Protein AF-0000000073396466 (afdb_homodimer)

Solvent-accessible surface area (backbone atoms only — not comparable to full-atom values): 15474 Å² total; per-residue (Å²): 134,85,69,82,68,79,78,75,76,76,78,73,77,73,74,73,72,72,73,72,76,75,63,64,88,52,84,61,80,55,67,55,51,70,68,57,48,51,54,54,44,68,75,36,83,78,49,41,77,56,94,63,21,43,32,35,74,44,75,43,68,36,47,69,51,30,52,50,51,51,52,51,47,51,51,52,22,60,75,71,70,52,74,47,32,40,29,41,37,86,43,20,34,35,36,42,36,32,55,41,78,92,67,68,36,44,31,68,67,41,52,53,51,50,52,51,49,50,53,49,39,60,73,74,49,62,82,58,68,66,125,134,81,80,71,76,78,83,76,74,73,76,73,74,71,72,74,72,71,72,70,76,73,65,63,86,52,84,60,79,55,68,55,50,70,67,58,49,51,55,55,44,70,75,36,82,76,48,42,78,56,94,63,22,45,31,35,74,45,75,43,68,37,46,69,51,30,52,52,51,50,51,52,48,51,51,53,21,60,75,71,69,53,74,47,32,40,31,41,37,86,42,21,34,35,36,43,36,33,54,40,79,92,67,69,37,44,31,68,68,40,53,52,49,51,51,51,48,49,53,49,38,61,75,72,48,63,84,57,68,65,124

pLDDT: mean 79.84, std 26.3, range [23.0, 98.88]

Sequence (262 aa):
MTVSTPEQHEQRASHDASEGKHNVCQGRLAALADAAVSEKLGALPGWQLLDMRLSRAFQCTNFDQSIDFMNRVASIANDINHHPDIAVLDKRSVRVTAWTRKLGYLTDIDFDLAASVEAMYATEFADRPARMTVSTPEQHEQRASHDASEGKHNVCQGRLAALADAAVSEKLGALPGWQLLDMRLSRAFQCTNFDQSIDFMNRVASIANDINHHPDIAVLDKRSVRVTAWTRKLGYLTDIDFDLAASVEAMYATEFADRPAR

Nearest PDB structures (foldseek):
  2ebb-assembly1_A-2  TM=9.417E-01  e=3.935E-08  Geobacillus kaustophilus
  1ru0-assembly1_A  TM=9.103E-01  e=2.414E-07  Mus musculus
  4c45-assembly1_A  TM=8.874E-01  e=1.306E-06  Homo sapiens
  1usm-assembly1_A-2  TM=9.515E-01  e=1.901E-06  Thermus thermophilus HB8
  4low-assembly1_A  TM=8.145E-01  e=6.386E-04  Thiomonas intermedia K12

Secondary structure (DSSP, 8-state):
------------------------S-S--PPPPHHHHHHHHHTSTT-EEETTEEEEEEE-SSHHHHHHHHHHHHHHHHHHT---EEEEETTTEEEEEE--TTTSS--HHHHHHHHHHHHHHHHHTTT----/-----------------------TT-S--PPPPHHHHHHHHHTSTT-EEETTEEEEEEE-SSHHHHHHHHHHHHHHHHHHT---EEEEETTTEEEEEE--TTTSS--HHHHHHHHHHHHHHHHHTTT----

InterPro domains:
  IPR001533 Pterin 4 alpha carbinolamine dehydratase [PF01329] (31-119)
  IPR001533 Pterin 4 alpha carbinolamine dehydratase [PTHR12599] (10-119)
  IPR036428 Pterin 4 alpha carbinolamine dehydratase superfamily [G3DSA:3.30.1360.20] (31-126)
  IPR036428 Pterin 4 alpha carbinolamine dehydratase superfamily [SSF55248] (32-121)

Organism: Mycobacterium tuberculosis (strain ATCC 25177 / H37Ra) (NCBI:txid419947)

Foldseek 3Di:
DDCPPDPPPPPPPPPPPPPPCCCVVVPPLDFDDPVRVVVLVVVQPQWDQDQQKTKHKDFALFLVVLVVLVVVLVVLCVVLVFDWDWDDPPGTIIMTIGADPVPSGHGPSRSVSSVVSRVCCVVPTDPDPND/DCCPDDDPPPPPPPPPPPPPPCCVVVPPLDFDDPVRVVVLVVVQPQWDQDQQKTKHKDFALFLVVLVVLVVVLQVLCVVLVFDWDWDDPPGTIIMTIGADPVPSGHGPSRSVSSVVSRVCCVVPTPPDPND

Structure (mmCIF, N/CA/C/O backbone):
data_AF-0000000073396466-model_v1
#
loop_
_entity.id
_entity.type
_entity.pdbx_description
1 polymer 'Putative pterin-4-alpha-carbinolamine dehydratase'
#
loop_
_atom_site.group_PDB
_atom_site.id
_atom_site.type_symbol
_atom_site.label_atom_id
_atom_site.label_alt_id
_atom_site.label_comp_id
_atom_site.label_asym_id
_atom_site.label_entity_id
_atom_site.label_seq_id
_atom_site.pdbx_PDB_ins_code
_atom_site.Cartn_x
_atom_site.Cartn_y
_atom_site.Cartn_z
_atom_site.occupancy
_atom_site.B_iso_or_equiv
_atom_site.auth_seq_id
_atom_site.auth_comp_id
_atom_site.auth_asym_id
_atom_site.auth_atom_id
_atom_site.pdbx_PDB_model_num
ATOM 1 N N . MET A 1 1 ? 73 57.438 15.367 1 29.95 1 MET A N 1
ATOM 2 C CA . MET A 1 1 ? 73 56.156 14.625 1 29.95 1 MET A CA 1
ATOM 3 C C . MET A 1 1 ? 71.562 55.75 14.32 1 29.95 1 MET A C 1
ATOM 5 O O . MET A 1 1 ? 71.312 54.781 13.562 1 29.95 1 MET A O 1
ATOM 9 N N . THR A 1 2 ? 70.562 56.281 15.031 1 30.58 2 THR A N 1
ATOM 10 C CA . THR A 1 2 ? 69.438 55.406 15.453 1 30.58 2 THR A CA 1
ATOM 11 C C . THR A 1 2 ? 68.438 55.25 14.32 1 30.58 2 THR A C 1
ATOM 13 O O . THR A 1 2 ? 67.938 56.219 13.758 1 30.58 2 THR A O 1
ATOM 16 N N . VAL A 1 3 ? 68.438 54.094 13.711 1 37.47 3 VAL A N 1
ATOM 17 C CA . VAL A 1 3 ? 67.812 53.531 12.539 1 37.47 3 VAL A CA 1
ATOM 18 C C . VAL A 1 3 ? 66.312 53.312 12.82 1 37.47 3 VAL A C 1
ATOM 20 O O . VAL A 1 3 ? 65.688 52.344 12.336 1 37.47 3 VAL A O 1
ATOM 23 N N . SER A 1 4 ? 65.625 54.156 13.547 1 36.62 4 SER A N 1
ATOM 24 C CA . SER A 1 4 ? 64.312 53.719 14.039 1 36.62 4 SER A CA 1
ATOM 25 C C . SER A 1 4 ? 63.375 53.406 12.883 1 36.62 4 SER A C 1
ATOM 27 O O . SER A 1 4 ? 63.031 54.312 12.102 1 36.62 4 SER A O 1
ATOM 29 N N . THR A 1 5 ? 63.562 52.188 12.344 1 37.88 5 THR A N 1
ATOM 30 C CA . THR A 1 5 ? 62.781 51.688 11.211 1 37.88 5 THR A CA 1
ATOM 31 C C . THR A 1 5 ? 61.281 51.75 11.523 1 37.88 5 THR A C 1
ATOM 33 O O . THR A 1 5 ? 60.875 51.438 12.641 1 37.88 5 THR A O 1
ATOM 36 N N . PRO A 1 6 ? 60.562 52.5 10.664 1 38.16 6 PRO A N 1
ATOM 37 C CA . PRO A 1 6 ? 59.125 52.75 10.734 1 38.16 6 PRO A CA 1
ATOM 38 C C . PRO A 1 6 ? 58.312 51.469 10.75 1 38.16 6 PRO A C 1
ATOM 40 O O . PRO A 1 6 ? 58.531 50.562 9.945 1 38.16 6 PRO A O 1
ATOM 43 N N . GLU A 1 7 ? 57.938 50.938 11.984 1 33.41 7 GLU A N 1
ATOM 44 C CA . GLU A 1 7 ? 57.094 49.781 12.219 1 33.41 7 GLU A CA 1
ATOM 45 C C . GLU A 1 7 ? 55.844 49.812 11.367 1 33.41 7 GLU A C 1
ATOM 47 O O . GLU A 1 7 ? 55.094 50.812 11.398 1 33.41 7 GLU A O 1
ATOM 52 N N . GLN A 1 8 ? 55.938 49.312 10.102 1 28.92 8 GLN A N 1
ATOM 53 C CA . GLN A 1 8 ? 54.844 49.094 9.172 1 28.92 8 GLN A CA 1
ATOM 54 C C . GLN A 1 8 ? 53.688 48.375 9.844 1 28.92 8 GLN A C 1
ATOM 56 O O . GLN A 1 8 ? 53.875 47.281 10.398 1 28.92 8 GLN A O 1
ATOM 61 N N . HIS A 1 9 ? 52.875 49.062 10.609 1 30.58 9 HIS A N 1
ATOM 62 C CA . HIS A 1 9 ? 51.656 48.562 11.234 1 30.58 9 HIS A CA 1
ATOM 63 C C . HIS A 1 9 ? 50.781 47.844 10.227 1 30.58 9 HIS A C 1
ATOM 65 O O . HIS A 1 9 ? 50.312 48.469 9.266 1 30.58 9 HIS A O 1
ATOM 71 N N . GLU A 1 10 ? 51.188 46.562 9.828 1 29.11 10 GLU A N 1
ATOM 72 C CA . GLU A 1 10 ? 50.375 45.719 8.945 1 29.11 10 GLU A CA 1
ATOM 73 C C . GLU A 1 10 ? 48.938 45.625 9.438 1 29.11 10 GLU A C 1
ATOM 75 O O . GLU A 1 10 ? 48.688 45.312 10.594 1 29.11 10 GLU A O 1
ATOM 80 N N . GLN A 1 11 ? 48.094 46.469 8.836 1 26.92 11 GLN A N 1
ATOM 81 C CA . GLN A 1 11 ? 46.625 46.531 8.953 1 26.92 11 GLN A CA 1
ATOM 82 C C . GLN A 1 11 ? 46.031 45.125 8.75 1 26.92 11 GLN A C 1
ATOM 84 O O . GLN A 1 11 ? 46.188 44.531 7.688 1 26.92 11 GLN A O 1
ATOM 89 N N . ARG A 1 12 ? 46.156 44.219 9.727 1 24.52 12 ARG A N 1
ATOM 90 C CA . ARG A 1 12 ? 45.438 42.969 9.727 1 24.52 12 ARG A CA 1
ATOM 91 C C . ARG A 1 12 ? 44 43.156 9.289 1 24.52 12 ARG A C 1
ATOM 93 O O . ARG A 1 12 ? 43.281 43.969 9.867 1 24.52 12 ARG A O 1
ATOM 100 N N . ALA A 1 13 ? 43.719 42.906 7.945 1 31.08 13 ALA A N 1
ATOM 101 C CA . ALA A 1 13 ? 42.406 42.75 7.301 1 31.08 13 ALA A CA 1
ATOM 102 C C . ALA A 1 13 ? 41.531 41.781 8.094 1 31.08 13 ALA A C 1
ATOM 104 O O . ALA A 1 13 ? 41.875 40.625 8.305 1 31.08 13 ALA A O 1
ATOM 105 N N . SER A 1 14 ? 41.031 42.312 9.227 1 28.86 14 SER A N 1
ATOM 106 C CA . SER A 1 14 ? 40 41.562 9.93 1 28.86 14 SER A CA 1
ATOM 107 C C . SER A 1 14 ? 38.969 40.969 8.961 1 28.86 14 SER A C 1
ATOM 109 O O . SER A 1 14 ? 38.312 41.719 8.234 1 28.86 14 SER A O 1
ATOM 111 N N . HIS A 1 15 ? 39.375 39.906 8.266 1 31.5 15 HIS A N 1
ATOM 112 C CA . HIS A 1 15 ? 38.375 39.156 7.5 1 31.5 15 HIS A CA 1
ATOM 113 C C . HIS A 1 15 ? 37.125 38.906 8.32 1 31.5 15 HIS A C 1
ATOM 115 O O . HIS A 1 15 ? 37.188 38.281 9.383 1 31.5 15 HIS A O 1
ATOM 121 N N . ASP A 1 16 ? 36.312 39.906 8.422 1 28.92 16 ASP A N 1
ATOM 122 C CA . ASP A 1 16 ? 34.938 39.688 8.867 1 28.92 16 ASP A CA 1
ATOM 123 C C . ASP A 1 16 ? 34.281 38.531 8.117 1 28.92 16 ASP A C 1
ATOM 125 O O . ASP A 1 16 ? 34 38.656 6.93 1 28.92 16 ASP A O 1
ATOM 129 N N . ALA A 1 17 ? 34.781 37.25 8.219 1 32.81 17 ALA A N 1
ATOM 130 C CA . ALA A 1 17 ? 34 36.094 7.812 1 32.81 17 ALA A CA 1
ATOM 131 C C . ALA A 1 17 ? 32.531 36.281 8.164 1 32.81 17 ALA A C 1
ATOM 133 O O . ALA A 1 17 ? 32.188 36.375 9.344 1 32.81 17 ALA A O 1
ATOM 134 N N . SER A 1 18 ? 31.844 37.062 7.391 1 32 18 SER A N 1
ATOM 135 C CA . SER A 1 18 ? 30.391 37 7.387 1 32 18 SER A CA 1
ATOM 136 C C . SER A 1 18 ? 29.906 35.562 7.543 1 32 18 SER A C 1
ATOM 138 O O . SER A 1 18 ? 30.141 34.719 6.664 1 32 18 SER A O 1
ATOM 140 N N . GLU A 1 19 ? 30.188 34.906 8.633 1 36.41 19 GLU A N 1
ATOM 141 C CA . GLU A 1 19 ? 29.438 33.688 8.922 1 36.41 19 GLU A CA 1
ATOM 142 C C . GLU A 1 19 ? 27.969 33.812 8.484 1 36.41 19 GLU A C 1
ATOM 144 O O . GLU A 1 19 ? 27.219 34.625 9.055 1 36.41 19 GLU A O 1
ATOM 149 N N . GLY A 1 20 ? 27.719 34.031 7.195 1 35.19 20 GLY A N 1
ATOM 150 C CA . GLY A 1 20 ? 26.359 33.875 6.699 1 35.19 20 GLY A CA 1
ATOM 151 C C . GLY A 1 20 ? 25.625 32.719 7.34 1 35.19 20 GLY A C 1
ATOM 152 O O . GLY A 1 20 ? 26.109 31.578 7.328 1 35.19 20 GLY A O 1
ATOM 153 N N . LYS A 1 21 ? 24.922 32.969 8.508 1 36.78 21 LYS A N 1
ATOM 154 C CA . LYS A 1 21 ? 23.891 32.156 9.117 1 36.78 21 LYS A CA 1
ATOM 155 C C . LYS A 1 21 ? 23 31.5 8.055 1 36.78 21 LYS A C 1
ATOM 157 O O . LYS A 1 21 ? 22.109 32.156 7.496 1 36.78 21 LYS A O 1
ATOM 162 N N . HIS A 1 22 ? 23.531 30.75 7.168 1 37.34 22 HIS A N 1
ATOM 163 C CA . HIS A 1 22 ? 22.562 29.922 6.465 1 37.34 22 HIS A CA 1
ATOM 164 C C . HIS A 1 22 ? 21.594 29.25 7.441 1 37.34 22 HIS A C 1
ATOM 166 O O . HIS A 1 22 ? 21.938 28.266 8.086 1 37.34 22 HIS A O 1
ATOM 172 N N . ASN A 1 23 ? 20.859 30.016 8.32 1 36.34 23 ASN A N 1
ATOM 173 C CA . ASN A 1 23 ? 19.656 29.578 9.023 1 36.34 23 ASN A CA 1
ATOM 174 C C . ASN A 1 23 ? 18.781 28.703 8.141 1 36.34 23 ASN A C 1
ATOM 176 O O . ASN A 1 23 ? 17.812 29.188 7.547 1 36.34 23 ASN A O 1
ATOM 180 N N . VAL A 1 24 ? 19.375 28.219 6.988 1 37.41 24 VAL A N 1
ATOM 181 C CA . VAL A 1 24 ? 18.516 27.516 6.043 1 37.41 24 VAL A CA 1
ATOM 182 C C . VAL A 1 24 ? 17.453 26.719 6.797 1 37.41 24 VAL A C 1
ATOM 184 O O . VAL A 1 24 ? 16.297 26.688 6.391 1 37.41 24 VAL A O 1
ATOM 187 N N . CYS A 1 25 ? 17.984 25.609 7.457 1 42.75 25 CYS A N 1
ATOM 188 C CA . CYS A 1 25 ? 16.828 24.766 7.727 1 42.75 25 CYS A CA 1
ATOM 189 C C . CYS A 1 25 ? 15.875 25.438 8.711 1 42.75 25 CYS A C 1
ATOM 191 O O . CYS A 1 25 ? 16.062 25.344 9.922 1 42.75 25 CYS A O 1
ATOM 193 N N . GLN A 1 26 ? 15.711 26.672 8.695 1 38.28 26 GLN A N 1
ATOM 194 C CA . GLN A 1 26 ? 14.945 27.562 9.562 1 38.28 26 GLN A CA 1
ATOM 195 C C . GLN A 1 26 ? 13.711 26.859 10.125 1 38.28 26 GLN A C 1
ATOM 197 O O . GLN A 1 26 ? 13.352 27.078 11.281 1 38.28 26 GLN A O 1
ATOM 202 N N . GLY A 1 27 ? 12.578 26.719 9.211 1 43.56 27 GLY A N 1
ATOM 203 C CA . GLY A 1 27 ? 11.305 26.359 9.812 1 43.56 27 GLY A CA 1
ATOM 204 C C . GLY A 1 27 ? 11.344 25.062 10.578 1 43.56 27 GLY A C 1
ATOM 205 O O . GLY A 1 27 ? 11.414 23.984 9.977 1 43.56 27 GLY A O 1
ATOM 206 N N . ARG A 1 28 ? 12.078 24.875 11.508 1 50.44 28 ARG A N 1
ATOM 207 C CA . ARG A 1 28 ? 12.109 23.75 12.445 1 50.44 28 ARG A CA 1
ATOM 208 C C . ARG A 1 28 ? 10.719 23.141 12.625 1 50.44 28 ARG A C 1
ATOM 210 O O . ARG A 1 28 ? 9.781 23.844 13.016 1 50.44 28 ARG A O 1
ATOM 217 N N . LEU A 1 29 ? 10.359 22.188 11.797 1 62.88 29 LEU A N 1
ATOM 218 C CA . LEU A 1 29 ? 9.125 21.469 12.055 1 62.88 29 LEU A CA 1
ATOM 219 C C . LEU A 1 29 ? 8.977 21.156 13.539 1 62.88 29 LEU A C 1
ATOM 221 O O . LEU A 1 29 ? 9.852 20.531 14.141 1 62.88 29 LEU A O 1
ATOM 225 N N . ALA A 1 30 ? 8.555 22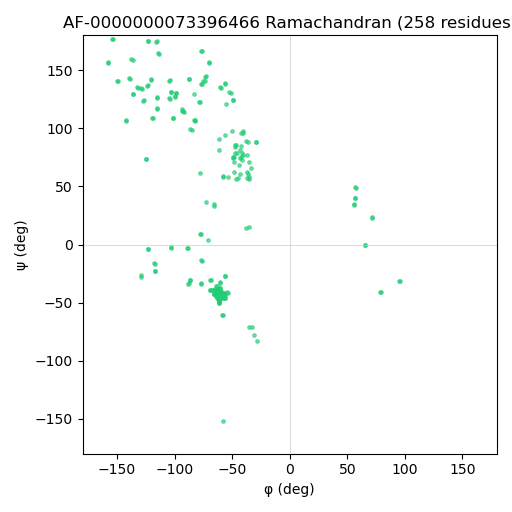.188 14.359 1 73 30 ALA A N 1
ATOM 226 C CA . ALA A 1 30 ? 8.312 21.984 15.789 1 73 30 ALA A CA 1
ATOM 227 C C . ALA A 1 30 ? 7.359 20.812 16.031 1 73 30 ALA A C 1
ATOM 229 O O . ALA A 1 30 ? 6.348 20.688 15.336 1 73 30 ALA A O 1
ATOM 230 N N . ALA A 1 31 ? 7.844 19.953 16.969 1 81.62 31 ALA A N 1
ATOM 231 C CA . ALA A 1 31 ? 6.949 18.891 17.422 1 81.62 31 ALA A CA 1
ATOM 232 C C . ALA A 1 31 ? 5.688 19.484 18.062 1 81.62 31 ALA A C 1
ATOM 234 O O . ALA A 1 31 ? 5.75 20.484 18.766 1 81.62 31 ALA A O 1
ATOM 235 N N . LEU A 1 32 ? 4.645 18.938 17.719 1 89.12 32 LEU A N 1
ATOM 236 C CA . LEU A 1 32 ? 3.387 19.359 18.328 1 89.12 32 LEU A CA 1
ATOM 237 C C . LEU A 1 32 ? 3.262 18.812 19.734 1 89.12 32 LEU A C 1
ATOM 239 O O . LEU A 1 32 ? 3.646 17.672 20 1 89.12 32 LEU A O 1
ATOM 243 N N . ALA A 1 33 ? 2.742 19.656 20.562 1 87.94 33 ALA A N 1
ATOM 244 C CA . ALA A 1 33 ? 2.406 19.219 21.922 1 87.94 33 ALA A CA 1
ATOM 245 C C . ALA A 1 33 ? 1.209 18.266 21.906 1 87.94 33 ALA A C 1
ATOM 247 O O . ALA A 1 33 ? 0.402 18.297 20.969 1 87.94 33 ALA A O 1
ATOM 248 N N . ASP A 1 34 ? 1.128 17.469 22.906 1 90.25 34 ASP A N 1
ATOM 249 C CA . ASP A 1 34 ? 0.055 16.484 23.016 1 90.25 34 ASP A CA 1
ATOM 250 C C . ASP A 1 34 ? -1.314 17.141 22.891 1 90.25 34 ASP A C 1
ATOM 252 O O . ASP A 1 34 ? -2.223 16.594 22.266 1 90.25 34 ASP A O 1
ATOM 256 N N . ALA A 1 35 ? -1.438 18.297 23.531 1 92.31 35 ALA A N 1
ATOM 257 C CA . ALA A 1 35 ? -2.717 19 23.484 1 92.31 35 ALA A CA 1
ATOM 258 C C . ALA A 1 35 ? -3.062 19.406 22.047 1 92.31 35 ALA A C 1
ATOM 260 O O . ALA A 1 35 ? -4.215 19.312 21.625 1 92.31 35 ALA A O 1
ATOM 261 N N . ALA A 1 36 ? -2.062 19.906 21.344 1 93.44 36 ALA A N 1
ATOM 262 C CA . ALA A 1 36 ? -2.264 20.312 19.953 1 93.44 36 ALA A CA 1
ATOM 263 C C . ALA A 1 36 ? -2.615 19.094 19.094 1 93.44 36 ALA A C 1
ATOM 265 O O . ALA A 1 36 ? -3.492 19.188 18.234 1 93.44 36 ALA A O 1
ATOM 266 N N . VAL A 1 37 ? -1.953 17.984 19.344 1 93.88 37 VAL A N 1
ATOM 267 C CA . VAL A 1 37 ? -2.217 16.75 18.609 1 93.88 37 VAL A CA 1
ATOM 268 C C . VAL A 1 37 ? -3.662 16.312 18.844 1 93.88 37 VAL A C 1
ATOM 270 O O . VAL A 1 37 ? -4.375 15.984 17.891 1 93.88 37 VAL A O 1
ATOM 273 N N . SER A 1 38 ? -4.055 16.359 20.078 1 94.38 38 SER A N 1
ATOM 274 C CA . SER A 1 38 ? -5.414 15.969 20.422 1 94.38 38 SER A CA 1
ATOM 275 C C . SER A 1 38 ? -6.445 16.859 19.734 1 94.38 38 SER A C 1
ATOM 277 O O . SER A 1 38 ? -7.449 16.359 19.219 1 94.38 38 SER A O 1
ATOM 279 N N . GLU A 1 39 ? -6.238 18.078 19.75 1 96.06 39 GLU A N 1
ATOM 280 C CA . GLU A 1 39 ? -7.148 19.031 19.109 1 96.06 39 GLU A CA 1
ATOM 281 C C . GLU A 1 39 ? -7.25 18.781 17.609 1 96.06 39 GLU A C 1
ATOM 283 O O . GLU A 1 39 ? -8.352 18.719 17.062 1 96.06 39 GLU A O 1
ATOM 288 N N . LYS A 1 40 ? -6.113 18.656 17 1 96.56 40 LYS A N 1
ATOM 289 C CA . LYS A 1 40 ? -6.086 18.453 15.562 1 96.56 40 LYS A CA 1
ATOM 290 C C . LYS A 1 40 ? -6.727 17.109 15.188 1 96.56 40 LYS A C 1
ATOM 292 O O . LYS A 1 40 ? -7.426 17.016 14.18 1 96.56 40 LYS A O 1
ATOM 297 N N . LEU A 1 41 ? -6.473 16.125 15.984 1 96.56 41 LEU A N 1
ATOM 298 C CA . LEU A 1 41 ? -7.07 14.82 15.75 1 96.56 41 LEU A CA 1
ATOM 299 C C . LEU A 1 41 ? -8.594 14.891 15.836 1 96.56 41 LEU A C 1
ATOM 301 O O . LEU A 1 41 ? -9.289 14.195 15.094 1 96.56 41 LEU A O 1
ATOM 305 N N . GLY A 1 42 ? -9.102 15.672 16.766 1 96.62 42 GLY A N 1
ATOM 306 C CA . GLY A 1 42 ? -10.531 15.867 16.906 1 96.62 42 GLY A CA 1
ATOM 307 C C . GLY A 1 42 ? -11.195 16.375 15.641 1 96.62 42 GLY A C 1
ATOM 308 O O . GLY A 1 42 ? -12.367 16.094 15.391 1 96.62 42 GLY A O 1
ATOM 309 N N . ALA A 1 43 ? -10.477 17.078 14.797 1 96.56 43 ALA A N 1
ATOM 310 C CA . ALA A 1 43 ? -10.992 17.656 13.57 1 96.56 43 ALA A CA 1
ATOM 311 C C . ALA A 1 43 ? -10.883 16.688 12.398 1 96.56 43 ALA A C 1
ATOM 313 O O . ALA A 1 43 ? -11.328 16.984 11.289 1 96.56 43 ALA A O 1
ATOM 314 N N . LEU A 1 44 ? -10.32 15.539 12.602 1 97.5 44 LEU A N 1
ATOM 315 C CA . LEU A 1 44 ? -10.086 14.547 11.555 1 97.5 44 LEU A CA 1
ATOM 316 C C . LEU A 1 44 ? -10.711 13.203 11.93 1 97.5 44 LEU A C 1
ATOM 318 O O . LEU A 1 44 ? -10 12.227 12.156 1 97.5 44 LEU A O 1
ATOM 322 N N . PRO A 1 45 ? -12.023 13.156 11.852 1 93.94 45 PRO A N 1
ATOM 323 C CA . PRO A 1 45 ? -12.672 11.898 12.227 1 93.94 45 PRO A CA 1
ATOM 324 C C . PRO A 1 45 ? -12.156 10.711 11.422 1 93.94 45 PRO A C 1
ATOM 326 O O . PRO A 1 45 ? -11.914 10.828 10.219 1 93.94 45 PRO A O 1
ATOM 329 N N . GLY A 1 46 ? -11.961 9.547 12.148 1 96.69 46 GLY A N 1
ATOM 330 C CA . GLY A 1 46 ? -11.477 8.328 11.516 1 96.69 46 GLY A CA 1
ATOM 331 C C . GLY A 1 46 ? -9.977 8.148 11.625 1 96.69 46 GLY A C 1
ATOM 332 O O . GLY A 1 46 ? -9.469 7.027 11.539 1 96.69 46 GLY A O 1
ATOM 333 N N . TRP A 1 47 ? -9.312 9.297 11.633 1 98.06 47 TRP A N 1
ATOM 334 C CA . TRP A 1 47 ? -7.875 9.211 11.867 1 98.06 47 TRP A CA 1
ATOM 335 C C . TRP A 1 47 ? -7.578 8.867 13.328 1 98.06 47 TRP A C 1
ATOM 337 O O . TRP A 1 47 ? -8.266 9.344 14.234 1 98.06 47 TRP A O 1
ATOM 347 N N . GLN A 1 48 ? -6.547 8.109 13.547 1 97.38 48 GLN A N 1
ATOM 348 C CA . GLN A 1 48 ? -6.133 7.699 14.883 1 97.38 48 GLN A CA 1
ATOM 349 C C . GLN A 1 48 ? -4.617 7.785 15.031 1 97.38 48 GLN A C 1
ATOM 351 O O . GLN A 1 48 ? -3.887 7.824 14.039 1 97.38 48 GLN A O 1
ATOM 356 N N . LEU A 1 49 ? -4.207 7.84 16.25 1 94.44 49 LEU A N 1
ATOM 357 C CA . LEU A 1 49 ? -2.789 7.734 16.562 1 94.44 49 LEU A CA 1
ATOM 358 C C . LEU A 1 49 ? -2.402 6.285 16.859 1 94.44 49 LEU A C 1
ATOM 360 O O . LEU A 1 49 ? -2.918 5.68 17.797 1 94.44 49 LEU A O 1
ATOM 364 N N . LEU A 1 50 ? -1.615 5.766 16.047 1 92.69 50 LEU A N 1
ATOM 365 C CA . LEU A 1 50 ? -1.063 4.43 16.234 1 92.69 50 LEU A CA 1
ATOM 366 C C . LEU A 1 50 ? 0.458 4.477 16.328 1 92.69 50 LEU A C 1
ATOM 368 O O . LEU A 1 50 ? 1.132 4.801 15.352 1 92.69 50 LEU A O 1
ATOM 372 N N . ASP A 1 51 ? 1.02 4.25 17.516 1 90.12 51 ASP A N 1
ATOM 373 C CA . ASP A 1 51 ? 2.461 4.32 17.719 1 90.12 51 ASP A CA 1
ATOM 374 C C . ASP A 1 51 ? 3.01 5.688 17.312 1 90.12 51 ASP A C 1
ATOM 376 O O . ASP A 1 51 ? 3.965 5.777 16.547 1 90.12 51 ASP A O 1
ATOM 380 N N . MET A 1 52 ? 2.32 6.711 17.609 1 89 52 MET A N 1
ATOM 381 C CA . MET A 1 52 ? 2.703 8.109 17.406 1 89 52 MET A CA 1
ATOM 382 C C . MET A 1 52 ? 2.672 8.469 15.922 1 89 52 MET A C 1
ATOM 384 O O . MET A 1 52 ? 3.404 9.359 15.484 1 89 52 MET A O 1
ATOM 388 N N . ARG A 1 53 ? 1.914 7.73 15.195 1 94.81 53 ARG A N 1
ATOM 389 C CA . ARG A 1 53 ? 1.695 8.023 13.781 1 94.81 53 ARG A CA 1
ATOM 390 C C . ARG A 1 53 ? 0.216 8.258 13.492 1 94.81 53 ARG A C 1
ATOM 392 O O . ARG A 1 53 ? -0.647 7.617 14.102 1 94.81 53 ARG A O 1
ATOM 399 N N . LEU A 1 54 ? -0.06 9.156 12.664 1 97.06 54 LEU A N 1
ATOM 400 C CA . LEU A 1 54 ? -1.422 9.406 12.203 1 97.06 54 LEU A CA 1
ATOM 401 C C . LEU A 1 54 ? -1.841 8.367 11.164 1 97.06 54 LEU A C 1
ATOM 403 O O . LEU A 1 54 ? -1.171 8.203 10.141 1 97.06 54 LEU A O 1
ATOM 407 N N . SER A 1 55 ? -2.932 7.676 11.461 1 98.38 55 SER A N 1
ATOM 408 C CA . SER A 1 55 ? -3.316 6.598 10.555 1 98.38 55 SER A CA 1
ATOM 409 C C . SER A 1 55 ? -4.828 6.555 10.352 1 98.38 55 SER A C 1
ATOM 411 O O . SER A 1 55 ? -5.59 6.789 11.297 1 98.38 55 SER A O 1
ATOM 413 N N . ARG A 1 56 ? -5.25 6.242 9.141 1 98.62 56 ARG A N 1
ATOM 414 C CA . ARG A 1 56 ? -6.656 6.012 8.828 1 98.62 56 ARG A CA 1
ATOM 415 C C . ARG A 1 56 ? -6.805 5.012 7.688 1 98.62 56 ARG A C 1
ATOM 417 O O . ARG A 1 56 ? -6.027 5.031 6.73 1 98.62 56 ARG A O 1
ATOM 424 N N . ALA A 1 57 ? -7.789 4.156 7.801 1 98.62 57 ALA A N 1
ATOM 425 C CA . ALA A 1 57 ? -8.195 3.268 6.715 1 98.62 57 ALA A CA 1
ATOM 426 C C . ALA A 1 57 ? -9.422 3.814 5.988 1 98.62 57 ALA A C 1
ATOM 428 O O . ALA A 1 57 ? -10.414 4.184 6.621 1 98.62 57 ALA A O 1
ATOM 429 N N . PHE A 1 58 ? -9.312 3.918 4.723 1 98.44 58 PHE A N 1
ATOM 430 C CA . PHE A 1 58 ? -10.391 4.348 3.846 1 98.44 58 PHE A CA 1
ATOM 431 C C . PHE A 1 58 ? -10.984 3.164 3.098 1 98.44 58 PHE A C 1
ATOM 433 O O . PHE A 1 58 ? -10.258 2.273 2.652 1 98.44 58 PHE A O 1
ATOM 440 N N . GLN A 1 59 ? -12.305 3.166 2.934 1 97.75 59 GLN A N 1
ATOM 441 C CA . GLN A 1 59 ? -12.992 2.078 2.242 1 97.75 59 GLN A CA 1
ATOM 442 C C . GLN A 1 59 ? -13.391 2.492 0.827 1 97.75 59 GLN A C 1
ATOM 444 O O . GLN A 1 59 ? -13.945 3.572 0.624 1 97.75 59 GLN A O 1
ATOM 449 N N . CYS A 1 60 ? -13.062 1.605 -0.118 1 97.75 60 CYS A N 1
ATOM 450 C CA . CYS A 1 60 ? -13.422 1.774 -1.521 1 97.75 60 CYS A CA 1
ATOM 451 C C . CYS A 1 60 ? -14.367 0.668 -1.976 1 97.75 60 CYS A C 1
ATOM 453 O O . CYS A 1 60 ? -14.641 -0.269 -1.224 1 97.75 60 CYS A O 1
ATOM 455 N N . THR A 1 61 ? -14.867 0.737 -3.17 1 96 61 THR A N 1
ATOM 456 C CA . THR A 1 61 ? -15.906 -0.174 -3.631 1 96 61 THR A CA 1
ATOM 457 C C . THR A 1 61 ? -15.297 -1.438 -4.227 1 96 61 THR A C 1
ATOM 459 O O . THR A 1 61 ? -15.914 -2.506 -4.203 1 96 61 THR A O 1
ATOM 462 N N . ASN A 1 62 ? -14.148 -1.308 -4.852 1 96.69 62 ASN A N 1
ATOM 463 C CA . ASN A 1 62 ? -13.445 -2.424 -5.469 1 96.69 62 ASN A CA 1
ATOM 464 C C . ASN A 1 62 ? -11.938 -2.162 -5.543 1 96.69 62 ASN A C 1
ATOM 466 O O . ASN A 1 62 ? -11.469 -1.111 -5.109 1 96.69 62 ASN A O 1
ATOM 470 N N . PHE A 1 63 ? -11.266 -3.105 -6.012 1 97.94 63 PHE A N 1
ATOM 471 C CA . PHE A 1 63 ? -9.812 -3.027 -6.066 1 97.94 63 PHE A CA 1
ATOM 472 C C . PHE A 1 63 ? -9.367 -1.882 -6.965 1 97.94 63 PHE A C 1
ATOM 474 O O . PHE A 1 63 ? -8.453 -1.128 -6.613 1 97.94 63 PHE A O 1
ATOM 481 N N . ASP A 1 64 ? -9.945 -1.695 -8.094 1 97.81 64 ASP A N 1
ATOM 482 C CA . ASP A 1 64 ? -9.562 -0.63 -9.016 1 97.81 64 ASP A CA 1
ATOM 483 C C . ASP A 1 64 ? -9.727 0.743 -8.367 1 97.81 64 ASP A C 1
ATOM 485 O O . ASP A 1 64 ? -8.875 1.619 -8.531 1 97.81 64 ASP A O 1
ATOM 489 N N . GLN A 1 65 ? -10.766 0.899 -7.645 1 98 65 GLN A N 1
ATOM 490 C CA . GLN A 1 65 ? -10.977 2.166 -6.953 1 98 65 GLN A CA 1
ATOM 491 C C . GLN A 1 65 ? -9.93 2.373 -5.863 1 98 65 GLN A C 1
ATOM 493 O O . GLN A 1 65 ? -9.477 3.498 -5.629 1 98 65 GLN A O 1
ATOM 498 N N . SER A 1 66 ? -9.594 1.305 -5.168 1 98.62 66 SER A N 1
ATOM 499 C CA . SER A 1 66 ? -8.539 1.397 -4.164 1 98.62 66 SER A CA 1
ATOM 500 C C . SER A 1 66 ? -7.234 1.887 -4.781 1 98.62 66 SER A C 1
ATOM 502 O O . SER A 1 66 ? -6.551 2.736 -4.207 1 98.62 66 SER A O 1
ATOM 504 N N . ILE A 1 67 ? -6.941 1.372 -5.965 1 98.75 67 ILE A N 1
ATOM 505 C CA . ILE A 1 67 ? -5.703 1.751 -6.637 1 98.75 67 ILE A CA 1
ATOM 506 C C . ILE A 1 67 ? -5.785 3.207 -7.09 1 98.75 67 ILE A C 1
ATOM 508 O O . ILE A 1 67 ? -4.82 3.963 -6.949 1 98.75 67 ILE A O 1
ATOM 512 N N . ASP A 1 68 ? -6.883 3.605 -7.543 1 98.56 68 ASP A N 1
ATOM 513 C CA . ASP A 1 68 ? -7.086 5.004 -7.914 1 98.56 68 ASP A CA 1
ATOM 514 C C . ASP A 1 68 ? -6.914 5.922 -6.707 1 98.56 68 ASP A C 1
ATOM 516 O O . ASP A 1 68 ? -6.273 6.973 -6.805 1 98.56 68 ASP A O 1
ATOM 520 N N . PHE A 1 69 ? -7.578 5.605 -5.641 1 98.75 69 PHE A N 1
ATOM 521 C CA . PHE A 1 69 ? -7.477 6.398 -4.422 1 98.75 69 PHE A CA 1
ATOM 522 C C . PHE A 1 69 ? -6.027 6.504 -3.963 1 98.75 69 PHE A C 1
ATOM 524 O O . PHE A 1 69 ? -5.551 7.594 -3.637 1 98.75 69 PHE A O 1
ATOM 531 N N . MET A 1 70 ? -5.34 5.371 -3.971 1 98.75 70 MET A N 1
ATOM 532 C CA . MET A 1 70 ? -3.936 5.355 -3.572 1 98.75 70 MET A CA 1
ATOM 533 C C . MET A 1 70 ? -3.111 6.289 -4.453 1 98.75 70 MET A C 1
ATOM 535 O O . MET A 1 70 ? -2.264 7.031 -3.955 1 98.75 70 MET A O 1
ATOM 539 N N . ASN A 1 71 ? -3.346 6.258 -5.723 1 98.81 71 ASN A N 1
ATOM 540 C CA . ASN A 1 71 ? -2.637 7.141 -6.645 1 98.81 71 ASN A CA 1
ATOM 541 C C . ASN A 1 71 ? -2.926 8.609 -6.348 1 98.81 71 ASN A C 1
ATOM 543 O O . ASN A 1 71 ? -2.037 9.453 -6.461 1 98.81 71 ASN A O 1
ATOM 547 N N . ARG A 1 72 ? -4.125 8.906 -6.008 1 98.81 72 ARG A N 1
ATOM 548 C CA . ARG A 1 72 ? -4.469 10.281 -5.641 1 98.81 72 ARG A CA 1
ATOM 549 C C . ARG A 1 72 ? -3.76 10.695 -4.355 1 98.81 72 ARG A C 1
ATOM 551 O O . ARG A 1 72 ? -3.295 11.828 -4.234 1 98.81 72 ARG A O 1
ATOM 558 N N . VAL A 1 73 ? -3.738 9.797 -3.383 1 98.88 73 VAL A N 1
ATOM 559 C CA . VAL A 1 73 ? -2.988 10.07 -2.162 1 98.88 73 VAL A CA 1
ATOM 560 C C . VAL A 1 73 ? -1.529 10.359 -2.504 1 98.88 73 VAL A C 1
ATOM 562 O O . VAL A 1 73 ? -0.936 11.297 -1.964 1 98.88 73 VAL A O 1
ATOM 565 N N . ALA A 1 74 ? -0.926 9.602 -3.408 1 98.88 74 ALA A N 1
ATOM 566 C CA . ALA A 1 74 ? 0.46 9.797 -3.828 1 98.88 74 ALA A CA 1
ATOM 567 C C . ALA A 1 74 ? 0.659 11.172 -4.445 1 98.88 74 ALA A C 1
ATOM 569 O O . ALA A 1 74 ? 1.679 11.828 -4.207 1 98.88 74 ALA A O 1
ATOM 570 N N . SER A 1 75 ? -0.289 11.562 -5.207 1 98.75 75 SER A N 1
ATOM 571 C CA . SER A 1 75 ? -0.222 12.891 -5.809 1 98.75 75 SER A CA 1
ATOM 572 C C . SER A 1 75 ? -0.213 13.984 -4.746 1 98.75 75 SER A C 1
ATOM 574 O O . SER A 1 75 ? 0.591 14.914 -4.812 1 98.75 75 SER A O 1
ATOM 576 N N . ILE A 1 76 ? -1.077 13.875 -3.762 1 98.75 76 ILE A N 1
ATOM 577 C CA . ILE A 1 76 ? -1.123 14.82 -2.65 1 98.75 76 ILE A CA 1
ATOM 578 C C . ILE A 1 76 ? 0.214 14.82 -1.913 1 98.75 76 ILE A C 1
ATOM 580 O O . ILE A 1 76 ? 0.754 15.875 -1.585 1 98.75 76 ILE A O 1
ATOM 584 N N . ALA A 1 77 ? 0.744 13.664 -1.654 1 98.56 77 ALA A N 1
ATOM 585 C CA . ALA A 1 77 ? 2.018 13.5 -0.958 1 98.56 77 ALA A CA 1
ATOM 586 C C . ALA A 1 77 ? 3.141 14.227 -1.688 1 98.56 77 ALA A C 1
ATOM 588 O O . ALA A 1 77 ? 3.955 14.914 -1.063 1 98.56 77 ALA A O 1
ATOM 589 N N . ASN A 1 78 ? 3.152 14.078 -3.014 1 98.5 78 ASN A N 1
ATOM 590 C CA . ASN A 1 78 ? 4.152 14.758 -3.834 1 98.5 78 ASN A CA 1
ATOM 591 C C . ASN A 1 78 ? 3.984 16.266 -3.789 1 98.5 78 ASN A C 1
ATOM 593 O O . ASN A 1 78 ? 4.965 17 -3.66 1 98.5 78 ASN A O 1
ATOM 597 N N . ASP A 1 79 ? 2.799 16.703 -3.867 1 98.06 79 ASP A N 1
ATOM 598 C CA . ASP A 1 79 ? 2.506 18.125 -3.883 1 98.06 79 ASP A CA 1
ATOM 599 C C . ASP A 1 79 ? 2.992 18.797 -2.6 1 98.06 79 ASP A C 1
ATOM 601 O O . ASP A 1 79 ? 3.51 19.922 -2.639 1 98.06 79 ASP A O 1
ATOM 605 N N . ILE A 1 80 ? 2.889 18.156 -1.489 1 96.06 80 ILE A N 1
ATOM 606 C CA . ILE A 1 80 ? 3.221 18.797 -0.217 1 96.06 80 ILE A CA 1
ATOM 607 C C . ILE A 1 80 ? 4.59 18.312 0.259 1 96.06 80 ILE A C 1
ATOM 609 O O . ILE A 1 80 ? 5.066 18.719 1.318 1 96.06 80 ILE A O 1
ATOM 613 N N . ASN A 1 81 ? 5.184 17.406 -0.5 1 95.75 81 ASN A N 1
ATOM 614 C CA . ASN A 1 81 ? 6.5 16.828 -0.242 1 95.75 81 ASN A CA 1
ATOM 615 C C . ASN A 1 81 ? 6.562 16.172 1.134 1 95.75 81 ASN A C 1
ATOM 617 O O . ASN A 1 81 ? 7.484 16.438 1.91 1 95.75 81 ASN A O 1
ATOM 621 N N . HIS A 1 82 ? 5.664 15.383 1.454 1 95.94 82 HIS A N 1
ATOM 622 C CA . HIS A 1 82 ? 5.555 14.562 2.658 1 95.94 82 HIS A CA 1
ATOM 623 C C . HIS A 1 82 ? 4.957 13.195 2.344 1 95.94 82 HIS A C 1
ATOM 625 O O . HIS A 1 82 ? 3.76 13.086 2.076 1 95.94 82 HIS A O 1
ATOM 631 N N . HIS A 1 83 ? 5.762 12.195 2.369 1 97.62 83 HIS A N 1
ATOM 632 C CA . HIS A 1 83 ? 5.383 10.906 1.808 1 97.62 83 HIS A CA 1
ATOM 633 C C . HIS A 1 83 ? 4.977 9.93 2.904 1 97.62 83 HIS A C 1
ATOM 635 O O . HIS A 1 83 ? 5.828 9.438 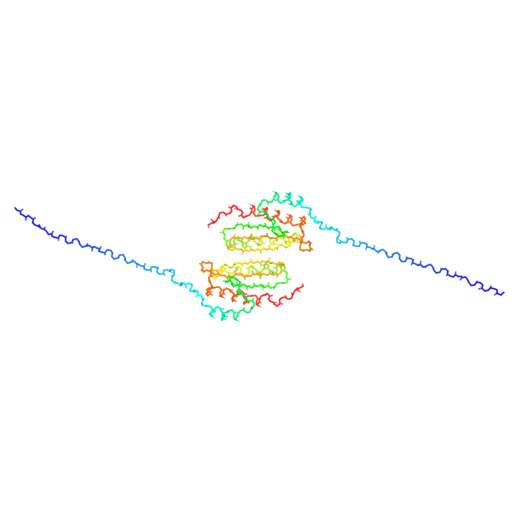3.65 1 97.62 83 HIS A O 1
ATOM 641 N N . PRO A 1 84 ? 3.666 9.617 3.004 1 98 84 PRO A N 1
ATOM 642 C CA . PRO A 1 84 ? 3.18 8.641 3.979 1 98 84 PRO A CA 1
ATOM 643 C C . PRO A 1 84 ? 3.447 7.199 3.551 1 98 84 PRO A C 1
ATOM 645 O O . PRO A 1 84 ? 3.885 6.957 2.424 1 98 84 PRO A O 1
ATOM 648 N N . ASP A 1 85 ? 3.291 6.281 4.473 1 98.25 85 ASP A N 1
ATOM 649 C CA . ASP A 1 85 ? 3.088 4.887 4.082 1 98.25 85 ASP A CA 1
ATOM 650 C C . ASP A 1 85 ? 1.658 4.656 3.6 1 98.25 85 ASP A C 1
ATOM 652 O O . ASP A 1 85 ? 0.708 5.184 4.184 1 98.25 85 ASP A O 1
ATOM 656 N N . ILE A 1 86 ? 1.426 3.912 2.543 1 98.88 86 ILE A N 1
ATOM 657 C CA . ILE A 1 86 ? 0.11 3.625 1.983 1 98.88 86 ILE A CA 1
ATOM 658 C C . ILE A 1 86 ? -0.021 2.127 1.717 1 98.88 86 ILE A C 1
ATOM 660 O O . ILE A 1 86 ? 0.897 1.504 1.178 1 98.88 86 ILE A O 1
ATOM 664 N N . ALA A 1 87 ? -1.134 1.562 2.088 1 98.88 87 ALA A N 1
ATOM 665 C CA . ALA A 1 87 ? -1.358 0.133 1.879 1 98.88 87 ALA A CA 1
ATOM 666 C C . ALA A 1 87 ? -2.762 -0.128 1.337 1 98.88 87 ALA A C 1
ATOM 668 O O . ALA A 1 87 ? -3.74 0.426 1.841 1 98.88 87 ALA A O 1
ATOM 669 N N . VAL A 1 88 ? -2.83 -0.863 0.296 1 98.81 88 VAL A N 1
ATOM 670 C CA . VAL A 1 88 ? -4.098 -1.42 -0.167 1 98.81 88 VAL A CA 1
ATOM 671 C C . VAL A 1 88 ? -4.281 -2.824 0.404 1 98.81 88 VAL A C 1
ATOM 673 O O . VAL A 1 88 ? -3.504 -3.732 0.102 1 98.81 88 VAL A O 1
ATOM 676 N N . LEU A 1 89 ? -5.262 -2.984 1.19 1 97.94 89 LEU A N 1
ATOM 677 C CA . LEU A 1 89 ? -5.496 -4.203 1.958 1 97.94 89 LEU A CA 1
ATOM 678 C C . LEU A 1 89 ? -6.879 -4.77 1.666 1 97.94 89 LEU A C 1
ATOM 680 O O . LEU A 1 89 ? -7.852 -4.02 1.537 1 97.94 89 LEU A O 1
ATOM 684 N N . ASP A 1 90 ? -6.965 -6.078 1.494 1 96.44 90 ASP A N 1
ATOM 685 C CA . ASP A 1 90 ? -8.234 -6.781 1.338 1 96.44 90 ASP A CA 1
ATOM 686 C C . ASP A 1 90 ? -9.047 -6.207 0.18 1 96.44 90 ASP A C 1
ATOM 688 O O . ASP A 1 90 ? -10.258 -6.035 0.29 1 96.44 90 ASP A O 1
ATOM 692 N N . LYS A 1 91 ? -8.383 -5.793 -0.795 1 96.88 91 LYS A N 1
ATOM 693 C CA . LYS A 1 91 ? -8.945 -5.324 -2.061 1 96.88 91 LYS A CA 1
ATOM 694 C C . LYS A 1 91 ? -9.469 -3.898 -1.936 1 96.88 91 LYS A C 1
ATOM 696 O O . LYS A 1 91 ? -9.188 -3.051 -2.785 1 96.88 91 LYS A O 1
ATOM 701 N N . ARG A 1 92 ? -10.133 -3.65 -0.76 1 97.5 92 ARG A N 1
ATOM 702 C CA . ARG A 1 92 ? -10.969 -2.451 -0.804 1 97.5 92 ARG A CA 1
ATOM 703 C C . ARG A 1 92 ? -10.57 -1.472 0.295 1 97.5 92 ARG A C 1
ATOM 705 O O . ARG A 1 92 ? -11.141 -0.385 0.401 1 97.5 92 ARG A O 1
ATOM 712 N N . SER A 1 93 ? -9.633 -1.839 1.138 1 98.38 93 SER A N 1
ATOM 713 C CA . SER A 1 93 ? -9.211 -0.979 2.236 1 98.38 93 SER A CA 1
ATOM 714 C C . SER A 1 93 ? -7.855 -0.337 1.943 1 98.38 93 SER A C 1
ATOM 716 O O . SER A 1 93 ? -6.891 -1.032 1.615 1 98.38 93 SER A O 1
ATOM 718 N N . VAL A 1 94 ? -7.797 0.982 2.031 1 98.88 94 VAL A N 1
ATOM 719 C CA . VAL A 1 94 ? -6.539 1.699 1.834 1 98.88 94 VAL A CA 1
ATOM 720 C C . VAL A 1 94 ? -6.133 2.395 3.131 1 98.88 94 VAL A C 1
ATOM 722 O O . VAL A 1 94 ? -6.828 3.297 3.605 1 98.88 94 VAL A O 1
ATOM 725 N N . ARG A 1 95 ? -5.043 2.008 3.666 1 98.88 95 ARG A N 1
ATOM 726 C CA . ARG A 1 95 ? -4.527 2.621 4.887 1 98.88 95 ARG A CA 1
ATOM 727 C C . ARG A 1 95 ? -3.455 3.654 4.57 1 98.88 95 ARG A C 1
ATOM 729 O O . ARG A 1 95 ? -2.518 3.375 3.818 1 98.88 95 ARG A O 1
ATOM 736 N N . VAL A 1 96 ? -3.619 4.809 5.141 1 98.88 96 VAL A N 1
ATOM 737 C CA . VAL A 1 96 ? -2.637 5.879 5.035 1 98.88 96 VAL A CA 1
ATOM 738 C C . VAL A 1 96 ? -2.045 6.176 6.414 1 98.88 96 VAL A C 1
ATOM 740 O O . VAL A 1 96 ? -2.781 6.379 7.379 1 98.88 96 VAL A O 1
ATOM 743 N N . THR A 1 97 ? -0.763 6.172 6.551 1 98.06 97 THR A N 1
ATOM 744 C CA . THR A 1 97 ? -0.059 6.441 7.801 1 98.06 97 THR A CA 1
ATOM 745 C C . THR A 1 97 ? 0.995 7.527 7.602 1 98.06 97 THR A C 1
ATOM 747 O O . THR A 1 97 ? 1.894 7.383 6.77 1 98.06 97 THR A O 1
ATOM 750 N N . ALA A 1 98 ? 0.906 8.578 8.383 1 96.44 98 ALA A N 1
ATOM 751 C CA . ALA A 1 98 ? 1.788 9.727 8.219 1 96.44 98 ALA A CA 1
ATOM 752 C C . ALA A 1 98 ? 2.463 10.102 9.531 1 96.44 98 ALA A C 1
ATOM 754 O O . ALA A 1 98 ? 1.836 10.055 10.594 1 96.44 98 ALA A O 1
ATOM 755 N N . TRP A 1 99 ? 3.697 10.328 9.469 1 93.31 99 TRP A N 1
ATOM 756 C CA . TRP A 1 99 ? 4.496 10.867 10.562 1 93.31 99 TRP A CA 1
ATOM 757 C C . TRP A 1 99 ? 5.766 11.523 10.031 1 93.31 99 TRP A C 1
ATOM 759 O O . TRP A 1 99 ? 6.16 11.297 8.891 1 93.31 99 TRP A O 1
ATOM 769 N N . THR A 1 100 ? 6.246 12.398 10.828 1 87.25 100 THR A N 1
ATOM 770 C CA . THR A 1 100 ? 7.547 12.961 10.484 1 87.25 100 THR A CA 1
ATOM 771 C C . THR A 1 100 ? 8.672 12.031 10.945 1 87.25 100 THR A C 1
ATOM 773 O O . THR A 1 100 ? 8.836 11.797 12.141 1 87.25 100 THR A O 1
ATOM 776 N N . ARG A 1 101 ? 9.32 11.367 10.07 1 78.06 101 ARG A N 1
ATOM 777 C CA . ARG A 1 101 ? 10.242 10.25 10.266 1 78.06 101 ARG A CA 1
ATOM 778 C C . ARG A 1 101 ? 11.391 10.641 11.195 1 78.06 101 ARG A C 1
ATOM 780 O O . ARG A 1 101 ? 11.742 9.875 12.094 1 78.06 101 ARG A O 1
ATOM 787 N N . LYS A 1 102 ? 11.914 11.734 11.055 1 72.25 102 LYS A N 1
ATOM 788 C CA . LYS A 1 102 ? 13.156 12.094 11.742 1 72.25 102 LYS A CA 1
ATOM 789 C C . LYS A 1 102 ? 12.898 12.414 13.211 1 72.25 102 LYS A C 1
ATOM 791 O O . LYS A 1 102 ? 13.797 12.281 14.047 1 72.25 102 LYS A O 1
ATOM 796 N N . LEU A 1 103 ? 11.695 12.609 13.562 1 65.69 103 LEU A N 1
ATOM 797 C CA . LEU A 1 103 ? 11.469 13.148 14.898 1 65.69 103 LEU A CA 1
ATOM 798 C C . LEU A 1 103 ? 10.695 12.164 15.766 1 65.69 103 LEU A C 1
A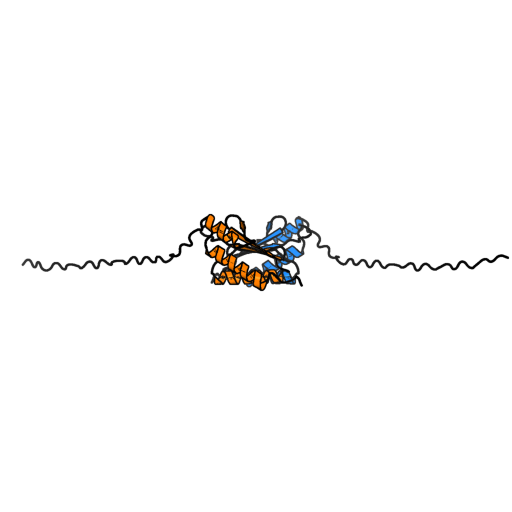TOM 800 O O . LEU A 1 103 ? 10.711 12.273 17 1 65.69 103 LEU A O 1
ATOM 804 N N . GLY A 1 104 ? 10.141 11.289 15.133 1 70.31 104 GLY A N 1
ATOM 805 C CA . GLY A 1 104 ? 9.289 10.383 15.883 1 70.31 104 GLY A CA 1
ATOM 806 C C . GLY A 1 104 ? 8.07 11.062 16.484 1 70.31 104 GLY A C 1
ATOM 807 O O . GLY A 1 104 ? 7.438 10.523 17.391 1 70.31 104 GLY A O 1
ATOM 808 N N . TYR A 1 105 ? 7.91 12.383 16.281 1 79.31 105 TYR A N 1
ATOM 809 C CA . TYR A 1 105 ? 6.758 13.172 16.688 1 79.31 105 TYR A CA 1
ATOM 810 C C . TYR A 1 105 ? 5.984 13.695 15.484 1 79.31 105 TYR A C 1
ATOM 812 O O . TYR A 1 105 ? 6.484 13.656 14.359 1 79.31 105 TYR A O 1
ATOM 820 N N . LEU A 1 106 ? 4.84 14.086 15.805 1 93.06 106 LEU A N 1
ATOM 821 C CA . LEU A 1 106 ? 4 14.648 14.758 1 93.06 106 LEU A CA 1
ATOM 822 C C . LEU A 1 106 ? 4.246 16.141 14.609 1 93.06 106 LEU A C 1
ATOM 824 O O . LEU A 1 106 ? 4.527 16.828 15.602 1 93.06 106 LEU A O 1
ATOM 828 N N . THR A 1 107 ? 4.215 16.609 13.43 1 93.19 107 THR A N 1
ATOM 829 C CA . THR A 1 107 ? 4.312 18.031 13.086 1 93.19 107 THR A CA 1
ATOM 830 C C . THR A 1 107 ? 3.107 18.469 12.266 1 93.19 107 THR A C 1
ATOM 832 O O . THR A 1 107 ? 2.246 17.656 11.93 1 93.19 107 THR A O 1
ATOM 835 N N . ASP A 1 108 ? 3.096 19.719 12.016 1 93.69 108 ASP A N 1
ATOM 836 C CA . ASP A 1 108 ? 1.942 20.297 11.32 1 93.69 108 ASP A CA 1
ATOM 837 C C . ASP A 1 108 ? 1.771 19.656 9.938 1 93.69 108 ASP A C 1
ATOM 839 O O . ASP A 1 108 ? 0.646 19.5 9.461 1 93.69 108 ASP A O 1
ATOM 843 N N . ILE A 1 109 ? 2.842 19.297 9.32 1 94.88 109 ILE A N 1
ATOM 844 C CA . ILE A 1 109 ? 2.764 18.797 7.953 1 94.88 109 ILE A CA 1
ATOM 845 C C . ILE A 1 109 ? 2.061 17.438 7.934 1 94.88 109 ILE A C 1
ATOM 847 O O . ILE A 1 109 ? 1.405 17.094 6.949 1 94.88 109 ILE A O 1
ATOM 851 N N . ASP A 1 110 ? 2.17 16.688 8.945 1 96.19 110 ASP A N 1
ATOM 852 C CA . ASP A 1 110 ? 1.457 15.422 9.047 1 96.19 110 ASP A CA 1
ATOM 853 C C . ASP A 1 110 ? -0.054 15.641 9.031 1 96.19 110 ASP A C 1
ATOM 855 O O . ASP A 1 110 ? -0.782 14.914 8.352 1 96.19 110 ASP A O 1
ATOM 859 N N . PHE A 1 111 ? -0.479 16.656 9.711 1 96.94 111 PHE A N 1
ATOM 860 C CA . PHE A 1 111 ? -1.905 16.953 9.773 1 96.94 111 PHE A CA 1
ATOM 861 C C . PHE A 1 111 ? -2.379 17.609 8.484 1 96.94 111 PHE A C 1
ATOM 863 O O . PHE A 1 111 ? -3.521 17.406 8.062 1 96.94 111 PHE A O 1
ATOM 870 N N . ASP A 1 112 ? -1.524 18.406 7.844 1 97.06 112 ASP A N 1
ATOM 871 C CA . ASP A 1 112 ? -1.854 18.953 6.531 1 97.06 112 ASP A CA 1
ATOM 872 C C . ASP A 1 112 ? -2.125 17.828 5.527 1 97.06 112 ASP A C 1
ATOM 874 O O . ASP A 1 112 ? -3.092 17.891 4.766 1 97.06 112 ASP A O 1
ATOM 878 N N . LEU A 1 113 ? -1.299 16.828 5.57 1 98.19 113 LEU A N 1
ATOM 879 C CA . LEU A 1 113 ? -1.49 15.672 4.691 1 98.19 113 LEU A CA 1
ATOM 880 C C . LEU A 1 113 ? -2.811 14.969 4.992 1 98.19 113 LEU A C 1
ATOM 882 O O . LEU A 1 113 ? -3.596 14.703 4.082 1 98.19 113 LEU A O 1
ATOM 886 N N . ALA A 1 114 ? -3.072 14.742 6.211 1 98.56 114 ALA A N 1
ATOM 887 C CA . ALA A 1 114 ? -4.285 14.047 6.637 1 98.56 114 ALA A CA 1
ATOM 888 C C . ALA A 1 114 ? -5.535 14.805 6.195 1 98.56 114 ALA A C 1
ATOM 890 O O . ALA A 1 114 ? -6.473 14.211 5.66 1 98.56 114 ALA A O 1
ATOM 891 N N . ALA A 1 115 ? -5.496 16.078 6.418 1 98.38 115 ALA A N 1
ATOM 892 C CA . ALA A 1 115 ? -6.645 16.906 6.047 1 98.38 115 ALA A CA 1
ATOM 893 C C . ALA A 1 115 ? -6.867 16.891 4.539 1 98.38 115 ALA A C 1
ATOM 895 O O . ALA A 1 115 ? -8.008 16.828 4.074 1 98.38 115 ALA A O 1
ATOM 896 N N . SER A 1 116 ? -5.805 16.969 3.791 1 98.62 116 SER A N 1
ATOM 897 C CA . SER A 1 116 ? -5.898 16.953 2.334 1 98.62 116 SER A CA 1
ATOM 898 C C . SER A 1 116 ? -6.457 15.625 1.831 1 98.62 116 SER A C 1
ATOM 900 O O . SER A 1 116 ? -7.301 15.602 0.933 1 98.62 116 SER A O 1
ATOM 902 N N . VAL A 1 117 ? -5.988 14.523 2.373 1 98.69 117 VAL A N 1
ATOM 903 C CA . VAL A 1 117 ? -6.465 13.203 1.982 1 98.69 117 VAL A CA 1
ATOM 904 C C . VAL A 1 117 ? -7.945 13.062 2.33 1 98.69 117 VAL A C 1
ATOM 906 O O . VAL A 1 117 ? -8.734 12.562 1.525 1 98.69 117 VAL A O 1
ATOM 909 N N . GLU A 1 118 ? -8.305 13.586 3.5 1 97.94 118 GLU A N 1
ATOM 910 C CA . GLU A 1 118 ? -9.703 13.539 3.928 1 97.94 118 GLU A CA 1
ATOM 911 C C . GLU A 1 118 ? -10.602 14.297 2.953 1 97.94 118 GLU A C 1
ATOM 913 O O . GLU A 1 118 ? -11.648 13.781 2.547 1 97.94 118 GLU A O 1
ATOM 918 N N . ALA A 1 119 ? -10.227 15.453 2.635 1 97.56 119 ALA A N 1
ATOM 919 C CA . ALA A 1 119 ? -11.016 16.281 1.732 1 97.56 119 ALA A CA 1
ATOM 920 C C . ALA A 1 119 ? -11.164 15.625 0.364 1 97.56 119 ALA A C 1
ATOM 922 O O . ALA A 1 119 ? -12.25 15.609 -0.209 1 97.56 119 ALA A O 1
ATOM 923 N N . MET A 1 120 ? -10.055 15.117 -0.143 1 98.12 120 MET A N 1
ATOM 924 C CA . MET A 1 120 ? -10.07 14.445 -1.437 1 98.12 120 MET A CA 1
ATOM 925 C C . MET A 1 120 ? -10.977 13.219 -1.4 1 98.12 120 MET A C 1
ATOM 927 O O . MET A 1 120 ? -11.766 13 -2.316 1 98.12 120 MET A O 1
ATOM 931 N N . TYR A 1 121 ? -10.859 12.398 -0.392 1 97.81 121 TYR A N 1
ATOM 932 C CA . TYR A 1 121 ? -11.688 11.203 -0.254 1 97.81 121 TYR A CA 1
ATOM 933 C C . TYR A 1 121 ? -13.172 11.57 -0.241 1 97.81 121 TYR A C 1
ATOM 935 O O . TYR A 1 121 ? -13.977 10.93 -0.92 1 97.81 121 TYR A O 1
ATOM 943 N N . ALA A 1 122 ? -13.555 12.57 0.508 1 95.62 122 ALA A N 1
ATOM 944 C CA . ALA A 1 122 ? -14.945 12.992 0.668 1 95.62 122 ALA A CA 1
ATOM 945 C C . ALA A 1 122 ? -15.523 13.477 -0.657 1 95.62 122 ALA A C 1
ATOM 947 O O . ALA A 1 122 ? -16.703 13.25 -0.943 1 95.62 122 ALA A O 1
ATOM 948 N N . THR A 1 123 ? -14.734 14.086 -1.413 1 95.44 123 THR A N 1
ATOM 949 C CA . THR A 1 123 ? -15.203 14.719 -2.641 1 95.44 123 THR A CA 1
ATOM 950 C C . THR A 1 123 ? -15.219 13.719 -3.795 1 95.44 123 THR A C 1
ATOM 952 O O . THR A 1 123 ? -16.094 13.773 -4.66 1 95.44 123 THR A O 1
ATOM 955 N N . GLU A 1 124 ? -14.297 12.758 -3.746 1 95.75 124 GLU A N 1
ATOM 956 C CA . GLU A 1 124 ? -14.086 11.977 -4.965 1 95.75 124 GLU A CA 1
ATOM 957 C C . GLU A 1 124 ? -14.438 10.508 -4.754 1 95.75 124 GLU A C 1
ATOM 959 O O . GLU A 1 124 ? -14.695 9.781 -5.719 1 95.75 124 GLU A O 1
ATOM 964 N N . PHE A 1 125 ? -14.438 9.984 -3.492 1 95.38 125 PHE A N 1
ATOM 965 C CA . PHE A 1 125 ? -14.484 8.531 -3.33 1 95.38 125 PHE A CA 1
ATOM 966 C C . PHE A 1 125 ? -15.586 8.133 -2.357 1 95.38 125 PHE A C 1
ATOM 968 O O . PHE A 1 125 ? -16.047 6.988 -2.363 1 95.38 125 PHE A O 1
ATOM 975 N N . ALA A 1 126 ? -16.016 8.883 -1.439 1 82.12 126 ALA A N 1
ATOM 976 C CA . ALA A 1 126 ? -16.938 8.508 -0.376 1 82.12 126 ALA A CA 1
ATOM 977 C C . ALA A 1 126 ? -18.266 8 -0.953 1 82.12 126 ALA A C 1
ATOM 979 O O . ALA A 1 126 ? -18.828 7.035 -0.451 1 82.12 126 ALA A O 1
ATOM 980 N N . ASP A 1 127 ? -19.047 8.758 -1.719 1 68.69 127 ASP A N 1
ATOM 981 C CA . ASP A 1 127 ? -20.422 8.477 -2.135 1 68.69 127 ASP A CA 1
ATOM 982 C C . ASP A 1 127 ? -20.438 7.461 -3.277 1 68.69 127 ASP A C 1
ATOM 984 O O . ASP A 1 127 ? -21.469 7.281 -3.928 1 68.69 127 ASP A O 1
ATOM 988 N N . ARG A 1 128 ? -19.328 6.824 -3.646 1 58.06 128 ARG A N 1
ATOM 989 C CA . ARG A 1 128 ? -19.484 6.086 -4.898 1 58.06 128 ARG A CA 1
ATOM 990 C 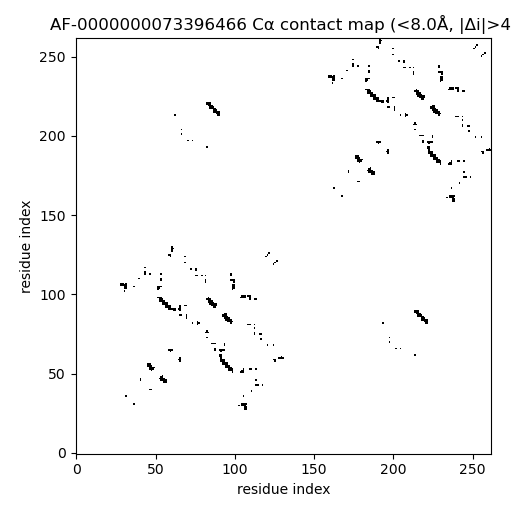C . ARG A 1 128 ? -20.078 4.703 -4.648 1 58.06 128 ARG A C 1
ATOM 992 O O . ARG A 1 128 ? -19.453 3.867 -3.99 1 58.06 128 ARG A O 1
ATOM 999 N N . PRO A 1 129 ? -21.312 4.586 -4.832 1 50.09 129 PRO A N 1
ATOM 1000 C CA . PRO A 1 129 ? -21.969 3.281 -4.711 1 50.09 129 PRO A CA 1
ATOM 1001 C C . PRO A 1 129 ? -21.266 2.184 -5.496 1 50.09 129 PRO A C 1
ATOM 1003 O O . PRO A 1 129 ? -20.594 2.467 -6.5 1 50.09 129 PRO A O 1
ATOM 1006 N N . ALA A 1 130 ? -20.906 1.131 -4.816 1 46.56 130 ALA A N 1
ATOM 1007 C CA . ALA A 1 130 ? -20.453 -0.053 -5.543 1 46.56 130 ALA A CA 1
ATOM 1008 C C . ALA A 1 130 ? -21.312 -0.302 -6.777 1 46.56 130 ALA A C 1
ATOM 1010 O O . ALA A 1 130 ? -22.547 -0.297 -6.691 1 46.56 130 ALA A O 1
ATOM 1011 N N . ARG A 1 131 ? -20.859 0.186 -7.961 1 37.72 131 ARG A N 1
ATOM 1012 C CA . ARG A 1 131 ? -21.703 -0.247 -9.07 1 37.72 131 ARG A CA 1
ATOM 1013 C C . ARG A 1 131 ? -21.859 -1.765 -9.086 1 37.72 131 ARG A C 1
ATOM 1015 O O . ARG A 1 131 ? -20.953 -2.488 -8.648 1 37.72 131 ARG A O 1
ATOM 1022 N N . MET B 1 1 ? -74.688 -51.906 -16.406 1 31.11 1 MET B N 1
ATOM 1023 C CA . MET B 1 1 ? -73.875 -51.594 -17.594 1 31.11 1 MET B CA 1
ATOM 1024 C C . MET B 1 1 ? -72.562 -50.938 -17.203 1 31.11 1 MET B C 1
ATOM 1026 O O . MET B 1 1 ? -72.562 -49.812 -16.719 1 31.11 1 MET B O 1
ATOM 1030 N N . THR B 1 2 ? -71.625 -51.812 -16.766 1 31.55 2 THR B N 1
ATOM 1031 C CA . THR B 1 2 ? -70.438 -51.656 -15.922 1 31.55 2 THR B CA 1
ATOM 1032 C C . THR B 1 2 ? -69.312 -51.062 -16.719 1 31.55 2 THR B C 1
ATOM 1034 O O . THR B 1 2 ? -68.75 -51.688 -17.609 1 31.55 2 THR B O 1
ATOM 1037 N N . VAL B 1 3 ? -69.5 -49.812 -17.25 1 35.78 3 VAL B N 1
ATOM 1038 C CA . VAL B 1 3 ? -68.562 -49.312 -18.219 1 35.78 3 VAL B CA 1
ATOM 1039 C C . VAL B 1 3 ? -67.188 -49.219 -17.562 1 35.78 3 VAL B C 1
ATOM 1041 O O . VAL B 1 3 ? -67 -48.5 -16.578 1 35.78 3 VAL B O 1
ATOM 1044 N N . SER B 1 4 ? -66.375 -50.281 -17.641 1 31.22 4 SER B N 1
ATOM 1045 C CA . SER B 1 4 ? -65.062 -50.5 -17 1 31.22 4 SER B CA 1
ATOM 1046 C C . SER B 1 4 ? -64 -49.625 -17.609 1 31.22 4 SER B C 1
ATOM 1048 O O . SER B 1 4 ? -62.812 -49.688 -17.203 1 31.22 4 SER B O 1
ATOM 1050 N N . THR B 1 5 ? -64.375 -48.688 -18.609 1 31.7 5 THR B N 1
ATOM 1051 C CA . THR B 1 5 ? -63.219 -48.781 -19.438 1 31.7 5 THR B CA 1
ATOM 1052 C C . THR B 1 5 ? -61.969 -48.438 -18.609 1 31.7 5 THR B C 1
ATOM 1054 O O . THR B 1 5 ? -62.062 -47.844 -17.547 1 31.7 5 THR B O 1
ATOM 1057 N N . PRO B 1 6 ? -61 -47.906 -19.484 1 35.25 6 PRO B N 1
ATOM 1058 C CA . PRO B 1 6 ? -59.562 -48.125 -19.734 1 35.25 6 PRO B CA 1
ATOM 1059 C C . PRO B 1 6 ? -58.688 -47.344 -18.766 1 35.25 6 PRO B C 1
ATOM 1061 O O . PRO B 1 6 ? -59.094 -46.312 -18.234 1 35.25 6 PRO B O 1
ATOM 1064 N N . GLU B 1 7 ? -57.75 -48.062 -18.172 1 31.7 7 GLU B N 1
ATOM 1065 C CA . GLU B 1 7 ? -56.625 -47.875 -17.281 1 31.7 7 GLU B CA 1
ATOM 1066 C C . GLU B 1 7 ? -55.656 -46.812 -17.828 1 31.7 7 GLU B C 1
ATOM 1068 O O . GLU B 1 7 ? -55.062 -47.031 -18.875 1 31.7 7 GLU B O 1
ATOM 1073 N N . GLN B 1 8 ? -56.25 -45.531 -18.047 1 28.28 8 GLN B N 1
ATOM 1074 C CA . GLN B 1 8 ? -55.312 -44.531 -18.562 1 28.28 8 GLN B CA 1
ATOM 1075 C C . GLN B 1 8 ? -54 -44.531 -17.75 1 28.28 8 GLN B C 1
ATOM 1077 O O . GLN B 1 8 ? -54.062 -44.375 -16.516 1 28.28 8 GLN B O 1
ATOM 1082 N N . HIS B 1 9 ? -53.094 -45.438 -18.109 1 28.89 9 HIS B N 1
ATOM 1083 C CA . HIS B 1 9 ? -51.75 -45.531 -17.609 1 28.89 9 HIS B CA 1
ATOM 1084 C C . HIS B 1 9 ? -51.031 -44.188 -17.641 1 28.89 9 HIS B C 1
ATOM 1086 O O . HIS B 1 9 ? -50.875 -43.594 -18.719 1 28.89 9 HIS B O 1
ATOM 1092 N N . GLU B 1 10 ? -51.438 -43.25 -16.75 1 28.55 10 GLU B N 1
ATOM 1093 C CA . GLU B 1 10 ? -50.781 -41.969 -16.625 1 28.55 10 GLU B CA 1
ATOM 1094 C C . GLU B 1 10 ? -49.25 -42.125 -16.547 1 28.55 10 GLU B C 1
ATOM 1096 O O . GLU B 1 10 ? -48.75 -42.844 -15.68 1 28.55 10 GLU B O 1
ATOM 1101 N N . GLN B 1 11 ? -48.656 -42.188 -17.781 1 26.33 11 GLN B N 1
ATOM 1102 C CA . GLN B 1 11 ? -47.219 -42.156 -17.969 1 26.33 11 GLN B CA 1
ATOM 1103 C C . GLN B 1 11 ? -46.562 -41.125 -17.078 1 26.33 11 GLN B C 1
ATOM 1105 O O . GLN B 1 11 ? -46.906 -39.938 -17.109 1 26.33 11 GLN B O 1
ATOM 1110 N N . ARG B 1 12 ? -46.25 -41.438 -15.852 1 23 12 ARG B N 1
ATOM 1111 C CA . ARG B 1 12 ? -45.406 -40.719 -14.906 1 23 12 ARG B CA 1
ATOM 1112 C C . ARG B 1 12 ? -44.125 -40.188 -15.586 1 23 12 ARG B C 1
ATOM 1114 O O . ARG B 1 12 ? -43.312 -41 -16.062 1 23 12 ARG B O 1
ATOM 1121 N N . ALA B 1 13 ? -44.281 -39.094 -16.406 1 30.52 13 ALA B N 1
ATOM 1122 C CA . ALA B 1 13 ? -43.094 -38.375 -16.891 1 30.52 13 ALA B CA 1
ATOM 1123 C C . ALA B 1 13 ? -42.062 -38.188 -15.766 1 30.52 13 ALA B C 1
ATOM 1125 O O . ALA B 1 13 ? -42.344 -37.469 -14.805 1 30.52 13 ALA B O 1
ATOM 1126 N N . SER B 1 14 ? -41.594 -39.344 -15.25 1 27.78 14 SER B N 1
ATOM 1127 C CA . SER B 1 14 ? -40.5 -39.156 -14.312 1 27.78 14 SER B CA 1
ATOM 1128 C C . SER B 1 14 ? -39.5 -38.125 -14.852 1 27.78 14 SER B C 1
ATOM 1130 O O . SER B 1 14 ? -39 -38.25 -15.969 1 27.7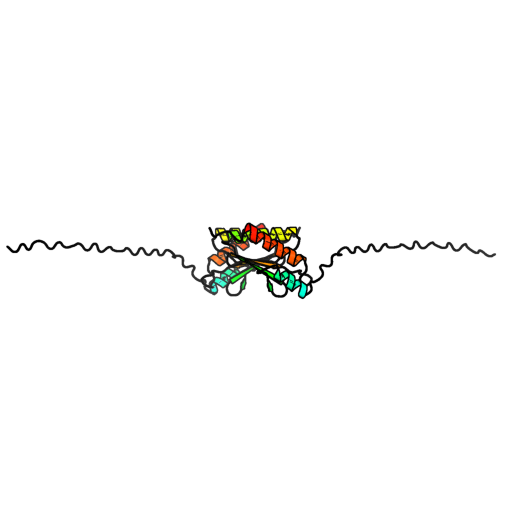8 14 SER B O 1
ATOM 1132 N N . HIS B 1 15 ? -39.844 -36.844 -14.664 1 30.39 15 HIS B N 1
ATOM 1133 C CA . HIS B 1 15 ? -38.875 -35.781 -14.852 1 30.39 15 HIS B CA 1
ATOM 1134 C C . HIS B 1 15 ? -37.5 -36.156 -14.281 1 30.39 15 HIS B C 1
ATOM 1136 O O . HIS B 1 15 ? -37.375 -36.469 -13.094 1 30.39 15 HIS B O 1
ATOM 1142 N N . ASP B 1 16 ? -36.844 -37.031 -14.969 1 28.42 16 ASP B N 1
ATOM 1143 C CA . ASP B 1 16 ? -35.438 -37.156 -14.68 1 28.42 16 ASP B CA 1
ATOM 1144 C C . ASP B 1 16 ? -34.781 -35.781 -14.539 1 28.42 16 ASP B C 1
ATOM 1146 O O . ASP B 1 16 ? -34.688 -35.031 -15.508 1 28.42 16 ASP B O 1
ATOM 1150 N N . ALA B 1 17 ? -35.094 -34.969 -13.477 1 32.06 17 ALA B N 1
ATOM 1151 C CA . ALA B 1 17 ? -34.219 -33.875 -13.055 1 32.06 17 ALA B CA 1
ATOM 1152 C C . ALA B 1 17 ? -32.75 -34.188 -13.266 1 32.06 17 ALA B C 1
ATOM 1154 O O . ALA B 1 17 ? -32.219 -35.094 -12.594 1 32.06 17 ALA B O 1
ATOM 1155 N N . SER B 1 18 ? -32.344 -34.312 -14.508 1 30.94 18 SER B N 1
ATOM 1156 C CA . SER B 1 18 ? -30.922 -34.25 -14.742 1 30.94 18 SER B CA 1
ATOM 1157 C C . SER B 1 18 ? -30.25 -33.25 -13.781 1 30.94 18 SER B C 1
ATOM 1159 O O . SER B 1 18 ? -30.547 -32.062 -13.797 1 30.94 18 SER B O 1
ATOM 1161 N N . GLU B 1 19 ? -30.156 -33.562 -12.492 1 35.28 19 GLU B N 1
ATOM 1162 C CA . GLU B 1 19 ? -29.188 -32.875 -11.641 1 35.28 19 GLU B CA 1
ATOM 1163 C C . GLU B 1 19 ? -27.906 -32.562 -12.398 1 35.28 19 GLU B C 1
ATOM 1165 O O . GLU B 1 19 ? -27.156 -33.469 -12.758 1 35.28 19 GLU B O 1
ATOM 1170 N N . GLY B 1 20 ? -28 -31.859 -13.508 1 34.5 20 GLY B N 1
ATOM 1171 C CA . GLY B 1 20 ? -26.766 -31.297 -14.047 1 34.5 20 GLY B CA 1
ATOM 1172 C C . GLY B 1 20 ? -25.797 -30.828 -12.977 1 34.5 20 GLY B C 1
ATOM 1173 O O . GLY B 1 20 ? -26.172 -30.031 -12.109 1 34.5 20 GLY B O 1
ATOM 1174 N N . LYS B 1 21 ? -24.906 -31.75 -12.492 1 36.16 21 LYS B N 1
ATOM 1175 C CA . LYS B 1 21 ? -23.688 -31.469 -11.75 1 36.16 21 LYS B CA 1
ATOM 1176 C C . LYS B 1 21 ? -23.016 -30.188 -12.258 1 36.16 21 LYS B C 1
ATOM 1178 O O . LYS B 1 21 ? -22.375 -30.188 -13.305 1 36.16 21 LYS B O 1
ATOM 1183 N N . HIS B 1 22 ? -23.672 -29.125 -12.234 1 36.44 22 HIS B N 1
ATOM 1184 C CA . HIS B 1 22 ? -22.812 -27.953 -12.359 1 36.44 22 HIS B CA 1
ATOM 1185 C C . HIS B 1 22 ? -21.578 -28.062 -11.477 1 36.44 22 HIS B C 1
ATOM 1187 O O . HIS B 1 22 ? -21.672 -27.875 -10.258 1 36.44 22 HIS B O 1
ATOM 1193 N N . ASN B 1 23 ? -20.734 -29.125 -11.633 1 35.41 23 ASN B N 1
ATOM 1194 C CA . ASN B 1 23 ? -19.359 -29.172 -11.133 1 35.41 23 ASN B CA 1
ATOM 1195 C C . ASN B 1 23 ? -18.688 -27.797 -11.234 1 35.41 23 ASN B C 1
ATOM 1197 O O . ASN B 1 23 ? -17.969 -27.531 -12.203 1 35.41 23 ASN B O 1
ATOM 1201 N N . VAL B 1 24 ? -19.547 -26.75 -11.453 1 36.94 24 VAL B N 1
ATOM 1202 C CA . VAL B 1 24 ? -18.906 -25.453 -11.672 1 36.94 24 VAL B CA 1
ATOM 1203 C C . VAL B 1 24 ? -17.625 -25.359 -10.852 1 36.94 24 VAL B C 1
ATOM 1205 O O . VAL B 1 24 ? -16.609 -24.859 -11.336 1 36.94 24 VAL B O 1
ATOM 1208 N N . CYS B 1 25 ? -17.906 -25.234 -9.469 1 42.06 25 CYS B N 1
ATOM 1209 C CA . CYS B 1 25 ? -16.672 -24.672 -8.93 1 42.06 25 CYS B CA 1
ATOM 1210 C C . CYS B 1 25 ? -15.516 -25.656 -9.062 1 42.06 25 CYS B C 1
ATOM 1212 O O . CYS B 1 25 ? -15.336 -26.516 -8.219 1 42.06 25 CYS B O 1
ATOM 1214 N N . GLN B 1 26 ? -15.445 -26.453 -10.039 1 37.97 26 GLN B N 1
ATOM 1215 C CA . GLN B 1 26 ? -14.547 -27.547 -10.359 1 37.97 26 GLN B CA 1
ATOM 1216 C C . GLN B 1 26 ? -13.172 -27.328 -9.742 1 37.97 26 GLN B C 1
ATOM 1218 O O . GLN B 1 26 ? -12.555 -28.266 -9.219 1 37.97 26 GLN B O 1
ATOM 1223 N N . GLY B 1 27 ? -12.25 -26.453 -10.508 1 42.72 27 GLY B N 1
ATOM 1224 C CA . GLY B 1 27 ? -10.836 -26.484 -10.156 1 42.72 27 GLY B CA 1
ATOM 1225 C C . GLY B 1 27 ? -10.57 -26.125 -8.711 1 42.72 27 GLY B C 1
ATOM 1226 O O . GLY B 1 27 ? -10.672 -24.953 -8.328 1 42.72 27 GLY B O 1
ATOM 1227 N N . ARG B 1 28 ? -11.062 -26.734 -7.781 1 50.16 28 ARG B N 1
ATOM 1228 C CA . ARG B 1 28 ? -10.75 -26.625 -6.359 1 50.16 28 ARG B CA 1
ATOM 1229 C C . ARG B 1 28 ? -9.297 -26.203 -6.152 1 50.16 28 ARG B C 1
ATOM 1231 O O . ARG B 1 28 ? -8.375 -26.859 -6.621 1 50.16 28 ARG B O 1
ATOM 1238 N N . LEU B 1 29 ? -9.055 -24.922 -6.117 1 62.59 29 LEU B N 1
ATOM 1239 C CA . LEU B 1 29 ? -7.715 -24.469 -5.75 1 62.59 29 LEU B CA 1
ATOM 1240 C C . LEU B 1 29 ? -7.156 -25.312 -4.609 1 62.59 29 LEU B C 1
ATOM 1242 O O . LEU B 1 29 ? -7.77 -25.406 -3.543 1 62.59 29 LEU B O 1
ATOM 1246 N N . ALA B 1 30 ? -6.691 -26.578 -4.949 1 71.81 30 ALA B N 1
ATOM 1247 C CA . ALA B 1 30 ? -6.074 -27.453 -3.951 1 71.81 30 ALA B CA 1
ATOM 1248 C C . ALA B 1 30 ? -4.965 -26.719 -3.197 1 71.81 30 ALA B C 1
ATOM 1250 O O . ALA B 1 30 ? -4.168 -26 -3.799 1 71.81 30 ALA B O 1
ATOM 1251 N N . ALA B 1 31 ? -5.117 -26.875 -1.83 1 81.38 31 ALA B N 1
ATOM 1252 C CA . ALA B 1 31 ? -4.023 -26.375 -0.999 1 81.38 31 ALA B CA 1
ATOM 1253 C C . ALA B 1 31 ? -2.713 -27.078 -1.336 1 81.38 31 ALA B C 1
ATOM 1255 O O . ALA B 1 31 ? -2.701 -28.281 -1.602 1 81.38 31 ALA B O 1
ATOM 1256 N N . LEU B 1 32 ? -1.752 -26.328 -1.449 1 88.75 32 LEU B N 1
ATOM 1257 C CA . LEU B 1 32 ? -0.432 -26.922 -1.675 1 88.75 32 LEU B CA 1
ATOM 1258 C C . LEU B 1 32 ? 0.101 -27.562 -0.404 1 88.75 32 LEU B C 1
ATOM 1260 O O . LEU B 1 32 ? -0.082 -27.031 0.694 1 88.75 32 LEU B O 1
ATOM 1264 N N . ALA B 1 33 ? 0.72 -28.688 -0.622 1 87.69 33 ALA B N 1
ATOM 1265 C CA . ALA B 1 33 ? 1.428 -29.328 0.48 1 87.69 33 ALA B CA 1
ATOM 1266 C C . ALA B 1 33 ? 2.678 -28.547 0.865 1 87.69 33 ALA B C 1
ATOM 1268 O O . ALA B 1 33 ? 3.221 -27.797 0.052 1 87.69 33 ALA B O 1
ATOM 1269 N N . ASP B 1 34 ? 3.084 -28.75 2.074 1 89.94 34 ASP B N 1
ATOM 1270 C CA . ASP B 1 34 ? 4.25 -28.047 2.594 1 89.94 34 ASP B CA 1
ATOM 1271 C C . ASP B 1 34 ? 5.465 -28.25 1.694 1 89.94 34 ASP B C 1
ATOM 1273 O O . ASP B 1 34 ? 6.238 -27.328 1.462 1 89.94 34 ASP B O 1
ATOM 1277 N N . ALA B 1 35 ? 5.613 -29.453 1.231 1 92.06 35 ALA B N 1
ATOM 1278 C CA . ALA B 1 35 ? 6.75 -29.766 0.368 1 92.06 35 ALA B CA 1
ATOM 1279 C C . ALA B 1 35 ? 6.68 -28.969 -0.931 1 92.06 35 ALA B C 1
ATOM 1281 O O . ALA B 1 35 ? 7.695 -28.453 -1.409 1 92.06 35 ALA B O 1
ATOM 1282 N N . ALA B 1 36 ? 5.492 -28.906 -1.491 1 93.25 36 ALA B N 1
ATOM 1283 C CA . ALA B 1 36 ? 5.293 -28.141 -2.715 1 93.25 36 ALA B CA 1
ATOM 1284 C C . ALA B 1 36 ? 5.551 -26.656 -2.477 1 93.25 36 ALA B C 1
ATOM 1286 O O . ALA B 1 36 ? 6.172 -25.984 -3.305 1 93.25 36 ALA B O 1
ATOM 1287 N N . VAL B 1 37 ? 5.102 -26.156 -1.347 1 93.69 37 VAL B N 1
ATOM 1288 C CA . VAL B 1 37 ? 5.309 -24.766 -0.982 1 93.69 37 VAL B CA 1
ATOM 1289 C C . VAL B 1 37 ? 6.805 -24.469 -0.875 1 93.69 37 VAL B C 1
ATOM 1291 O O . VAL B 1 37 ? 7.293 -23.469 -1.415 1 93.69 37 VAL B O 1
ATOM 1294 N N . SER B 1 38 ? 7.484 -25.359 -0.239 1 94.25 38 SER B N 1
ATOM 1295 C CA . SER B 1 38 ? 8.922 -25.203 -0.064 1 94.25 38 SER B CA 1
ATOM 1296 C C . SER B 1 38 ? 9.648 -25.188 -1.406 1 94.25 38 SER B C 1
ATOM 1298 O O . SER B 1 38 ? 10.539 -24.359 -1.632 1 94.25 38 SER B O 1
ATOM 1300 N N . GLU B 1 39 ? 9.312 -26.047 -2.227 1 95.88 39 GLU B N 1
ATOM 1301 C CA . GLU B 1 39 ? 9.922 -26.125 -3.549 1 95.88 39 GLU B CA 1
ATOM 1302 C C . GLU B 1 39 ? 9.672 -24.859 -4.352 1 95.88 39 GLU B C 1
ATOM 1304 O O . GLU B 1 39 ? 10.602 -24.281 -4.934 1 95.88 39 GLU B O 1
ATOM 1309 N N . LYS B 1 40 ? 8.438 -24.453 -4.375 1 96.44 40 LYS B N 1
ATOM 1310 C CA . LYS B 1 40 ? 8.078 -23.266 -5.133 1 96.44 40 LYS B CA 1
ATOM 1311 C C . LYS B 1 40 ? 8.742 -22.016 -4.559 1 96.44 40 LYS B C 1
ATOM 1313 O O . LYS B 1 40 ? 9.172 -21.141 -5.305 1 96.44 40 LYS B O 1
ATOM 1318 N N . LEU B 1 41 ? 8.812 -21.953 -3.268 1 96.44 41 LEU B N 1
ATOM 1319 C CA . LEU B 1 41 ? 9.469 -20.828 -2.615 1 96.44 41 LEU B CA 1
ATOM 1320 C C . LEU B 1 41 ? 10.945 -20.766 -2.994 1 96.44 41 LEU B C 1
ATOM 1322 O O . LEU B 1 41 ? 11.516 -19.688 -3.127 1 96.44 41 LEU B O 1
ATOM 1326 N N . GLY B 1 42 ? 11.586 -21.922 -3.094 1 96.5 42 GLY B N 1
ATOM 1327 C CA . GLY B 1 42 ? 12.977 -22 -3.5 1 96.5 42 GLY B CA 1
ATOM 1328 C C . GLY B 1 42 ? 13.242 -21.344 -4.844 1 96.5 42 GLY B C 1
ATOM 1329 O O . GLY B 1 42 ? 14.336 -20.828 -5.09 1 96.5 42 GLY B O 1
ATOM 1330 N N . ALA B 1 43 ? 12.266 -21.281 -5.707 1 96.5 43 ALA B N 1
ATOM 1331 C CA . ALA B 1 43 ? 12.391 -20.719 -7.051 1 96.5 43 ALA B CA 1
ATOM 1332 C C . ALA B 1 43 ? 12.094 -19.219 -7.055 1 96.5 43 ALA B C 1
ATOM 1334 O O . ALA B 1 43 ? 12.219 -18.562 -8.086 1 96.5 43 ALA B O 1
ATOM 1335 N N . LEU B 1 44 ? 11.727 -18.656 -5.953 1 97.38 44 LEU B N 1
ATOM 1336 C CA . LEU B 1 44 ? 11.352 -17.25 -5.84 1 97.38 44 LEU B CA 1
ATOM 1337 C C . LEU B 1 44 ? 12.188 -16.547 -4.777 1 97.38 44 LEU B C 1
ATOM 1339 O O . LEU B 1 44 ? 11.672 -16.141 -3.738 1 97.38 44 LEU B O 1
ATOM 1343 N N . PRO B 1 45 ? 13.438 -16.312 -5.121 1 93.69 45 PRO B N 1
ATOM 1344 C CA . PRO B 1 45 ? 14.297 -15.664 -4.129 1 93.69 45 PRO B CA 1
ATOM 1345 C C . PRO B 1 45 ? 13.734 -14.328 -3.639 1 93.69 45 PRO B C 1
ATOM 1347 O O . PRO B 1 45 ? 13.188 -13.562 -4.43 1 93.69 45 PRO B O 1
ATOM 1350 N N . GLY B 1 46 ? 13.852 -14.102 -2.285 1 96.62 46 GLY B N 1
ATOM 1351 C CA . GLY B 1 46 ? 13.367 -12.875 -1.674 1 96.62 46 GLY B CA 1
ATOM 1352 C C . GLY B 1 46 ? 11.969 -13.008 -1.1 1 96.62 46 GLY B C 1
ATOM 1353 O O . GLY B 1 46 ? 11.578 -12.234 -0.222 1 96.62 46 GLY B O 1
ATOM 1354 N N . TRP B 1 47 ? 11.203 -13.867 -1.759 1 98 47 TRP B N 1
ATOM 1355 C CA . TRP B 1 47 ? 9.891 -14.133 -1.19 1 98 47 TRP B CA 1
ATOM 1356 C C . TRP B 1 47 ? 10 -15 0.062 1 98 47 TRP B C 1
ATOM 1358 O O . TRP B 1 47 ? 10.836 -15.898 0.125 1 98 47 TRP B O 1
ATOM 1368 N N . GLN B 1 48 ? 9.156 -14.742 1.01 1 97.31 48 GLN B N 1
ATOM 1369 C CA . GLN B 1 48 ? 9.133 -15.484 2.266 1 97.31 48 GLN B CA 1
ATOM 1370 C C . GLN B 1 48 ? 7.703 -15.828 2.676 1 97.31 48 GLN B C 1
ATOM 1372 O O . GLN B 1 48 ? 6.75 -15.203 2.201 1 97.31 48 GLN B O 1
ATOM 1377 N N . LEU B 1 49 ? 7.598 -16.812 3.502 1 94.31 49 LEU B N 1
ATOM 1378 C CA . LEU B 1 49 ? 6.324 -17.125 4.133 1 94.31 49 LEU B CA 1
ATOM 1379 C C . LEU B 1 49 ? 6.18 -16.406 5.469 1 94.31 49 LEU B C 1
ATOM 1381 O O . LEU B 1 49 ? 6.977 -16.625 6.387 1 94.31 49 LEU B O 1
ATOM 1385 N N . LEU B 1 50 ? 5.277 -15.531 5.527 1 92.62 50 LEU B N 1
ATOM 1386 C CA . LEU B 1 50 ? 4.941 -14.828 6.762 1 92.62 50 LEU B CA 1
ATOM 1387 C C . LEU B 1 50 ? 3.494 -15.094 7.16 1 92.62 50 LEU B C 1
ATOM 1389 O O . LEU B 1 50 ? 2.566 -14.68 6.461 1 92.62 50 LEU B O 1
ATOM 1393 N N . ASP B 1 51 ? 3.266 -15.859 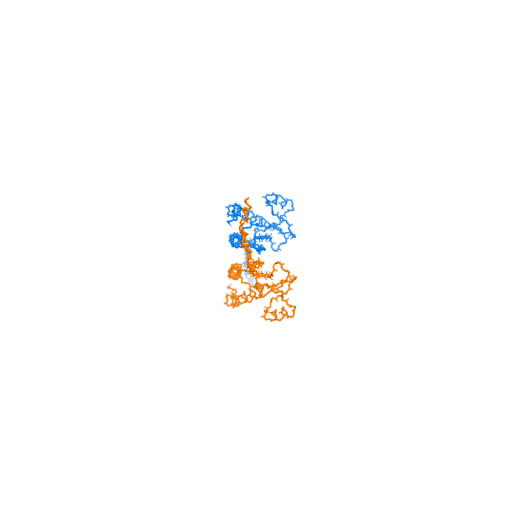8.219 1 90 51 ASP B N 1
ATOM 1394 C CA . ASP B 1 51 ? 1.922 -16.219 8.664 1 90 51 ASP B CA 1
ATOM 1395 C C . ASP B 1 51 ? 1.143 -16.906 7.547 1 90 51 ASP B C 1
ATOM 1397 O O . ASP B 1 51 ? 0.02 -16.516 7.227 1 90 51 ASP B O 1
ATOM 1401 N N . MET B 1 52 ? 1.774 -17.75 6.812 1 88.75 52 MET B N 1
ATOM 1402 C CA . MET B 1 52 ? 1.202 -18.578 5.766 1 88.75 52 MET B CA 1
ATOM 1403 C C . MET B 1 52 ? 0.827 -17.75 4.543 1 88.75 52 MET B C 1
ATOM 1405 O O . MET B 1 52 ? -0.08 -18.109 3.793 1 88.75 52 MET B O 1
ATOM 1409 N N . ARG B 1 53 ? 1.449 -16.641 4.434 1 94.75 53 ARG B N 1
ATOM 1410 C CA . ARG B 1 53 ? 1.275 -15.781 3.262 1 94.75 53 ARG B CA 1
ATOM 1411 C C . ARG B 1 53 ? 2.604 -15.562 2.545 1 94.75 53 ARG B C 1
ATOM 1413 O O . ARG B 1 53 ? 3.654 -15.477 3.184 1 94.75 53 ARG B O 1
ATOM 1420 N N . LEU B 1 54 ? 2.568 -15.523 1.281 1 97 54 LEU B N 1
ATOM 1421 C CA . LEU B 1 54 ? 3.74 -15.203 0.473 1 97 54 LEU B CA 1
ATOM 1422 C C . LEU B 1 54 ? 4 -13.703 0.46 1 97 54 LEU B C 1
ATOM 1424 O O . LEU B 1 54 ? 3.121 -12.922 0.093 1 97 54 LEU B O 1
ATOM 1428 N N . SER B 1 55 ? 5.191 -13.336 0.894 1 98.31 55 SER B N 1
ATOM 1429 C CA . SER B 1 55 ? 5.457 -11.906 1.005 1 98.31 55 SER B CA 1
ATOM 1430 C C . SER B 1 55 ? 6.867 -11.562 0.53 1 98.31 55 SER B C 1
ATOM 1432 O O . SER B 1 55 ? 7.805 -12.328 0.763 1 98.31 55 SER B O 1
ATOM 1434 N N . ARG B 1 56 ? 7.008 -10.422 -0.127 1 98.62 56 ARG B N 1
ATOM 1435 C CA . ARG B 1 56 ? 8.305 -9.883 -0.515 1 98.62 56 ARG B CA 1
ATOM 1436 C C . ARG B 1 56 ? 8.281 -8.359 -0.551 1 98.62 56 ARG B C 1
ATOM 1438 O O . ARG B 1 56 ? 7.289 -7.762 -0.979 1 98.62 56 ARG B O 1
ATOM 1445 N N . ALA B 1 57 ? 9.352 -7.766 -0.097 1 98.62 57 ALA B N 1
ATOM 1446 C CA . ALA B 1 57 ? 9.57 -6.328 -0.244 1 98.62 57 ALA B CA 1
ATOM 1447 C C . ALA B 1 57 ? 10.508 -6.031 -1.414 1 98.62 57 ALA B C 1
ATOM 1449 O O . ALA B 1 57 ? 11.57 -6.637 -1.532 1 98.62 57 ALA B O 1
ATOM 1450 N N . PHE B 1 58 ? 10.078 -5.18 -2.264 1 98.38 58 PHE B N 1
ATOM 1451 C CA . PHE B 1 58 ? 10.852 -4.715 -3.406 1 98.38 58 PHE B CA 1
ATOM 1452 C C . PHE B 1 58 ? 11.375 -3.301 -3.17 1 98.38 58 PHE B C 1
ATOM 1454 O O . PHE B 1 58 ? 10.664 -2.457 -2.623 1 98.38 58 PHE B O 1
ATOM 1461 N N . GLN B 1 59 ? 12.602 -3.039 -3.602 1 97.69 59 GLN B N 1
ATOM 1462 C CA . GLN B 1 59 ? 13.211 -1.725 -3.426 1 97.69 59 GLN B CA 1
ATOM 1463 C C . GLN B 1 59 ? 13.195 -0.931 -4.727 1 97.69 59 GLN B C 1
ATOM 1465 O O . GLN B 1 59 ? 13.57 -1.449 -5.781 1 97.69 59 GLN B O 1
ATOM 1470 N N . CYS B 1 60 ? 12.734 0.318 -4.598 1 97.69 60 CYS B N 1
ATOM 1471 C CA . CYS B 1 60 ? 12.711 1.263 -5.707 1 97.69 60 CYS B CA 1
ATOM 1472 C C . CYS B 1 60 ? 13.633 2.447 -5.434 1 97.69 60 CYS B C 1
ATOM 1474 O O . CYS B 1 60 ? 14.188 2.566 -4.34 1 97.69 60 CYS B O 1
ATOM 1476 N N . THR B 1 61 ? 13.805 3.332 -6.367 1 95.88 61 THR B N 1
ATOM 1477 C CA . THR B 1 61 ? 14.797 4.398 -6.262 1 95.88 61 THR B CA 1
ATOM 1478 C C . THR B 1 61 ? 14.195 5.621 -5.566 1 95.88 61 THR B C 1
ATOM 1480 O O . THR B 1 61 ? 14.922 6.391 -4.926 1 95.88 61 THR B O 1
ATOM 1483 N N . ASN B 1 62 ? 12.93 5.859 -5.785 1 96.62 62 ASN B N 1
ATOM 1484 C CA . ASN B 1 62 ? 12.219 6.984 -5.188 1 96.62 62 ASN B CA 1
ATOM 1485 C C . ASN B 1 62 ? 10.727 6.699 -5.055 1 96.62 62 ASN B C 1
ATOM 1487 O O . ASN B 1 62 ? 10.258 5.621 -5.43 1 96.62 62 ASN B O 1
ATOM 1491 N N . PHE B 1 63 ? 10.07 7.605 -4.496 1 97.88 63 PHE B N 1
ATOM 1492 C CA . PHE B 1 63 ? 8.648 7.43 -4.227 1 97.88 63 PHE B CA 1
ATOM 1493 C C . PHE B 1 63 ? 7.867 7.262 -5.523 1 97.88 63 PHE B C 1
ATOM 1495 O O . PHE B 1 63 ? 6.996 6.395 -5.621 1 97.88 63 PHE B O 1
ATOM 1502 N N . ASP B 1 64 ? 8.133 8.016 -6.523 1 97.81 64 ASP B N 1
ATOM 1503 C CA . ASP B 1 64 ? 7.418 7.926 -7.793 1 97.81 64 ASP B CA 1
ATOM 1504 C C . ASP B 1 64 ? 7.586 6.543 -8.422 1 97.81 64 ASP B C 1
ATOM 1506 O O . ASP B 1 64 ? 6.629 5.977 -8.953 1 97.81 64 ASP B O 1
ATOM 1510 N N . GLN B 1 65 ? 8.742 6.031 -8.336 1 97.94 65 GLN B N 1
ATOM 1511 C CA . GLN B 1 65 ? 8.969 4.691 -8.867 1 97.94 65 GLN B CA 1
ATOM 1512 C C . GLN B 1 65 ? 8.211 3.645 -8.062 1 97.94 65 GLN B C 1
ATOM 1514 O O . GLN B 1 65 ? 7.719 2.662 -8.617 1 97.94 65 GLN B O 1
ATOM 1519 N N . SER B 1 66 ? 8.188 3.822 -6.754 1 98.62 66 SER B N 1
ATOM 1520 C CA . SER B 1 66 ? 7.41 2.912 -5.918 1 98.62 66 SER B CA 1
ATOM 1521 C C . SER B 1 66 ? 5.945 2.881 -6.344 1 98.62 66 SER B C 1
ATOM 1523 O O . SER B 1 66 ? 5.34 1.812 -6.426 1 98.62 66 SER B O 1
ATOM 1525 N N . ILE B 1 67 ? 5.422 4.051 -6.645 1 98.75 67 ILE B N 1
ATOM 1526 C CA . ILE B 1 67 ? 4.02 4.145 -7.039 1 98.75 67 ILE B CA 1
ATOM 1527 C C . ILE B 1 67 ? 3.83 3.5 -8.414 1 98.75 67 ILE B C 1
ATOM 1529 O O . ILE B 1 67 ? 2.854 2.781 -8.633 1 98.75 67 ILE B O 1
ATOM 1533 N N . ASP B 1 68 ? 4.734 3.689 -9.266 1 98.56 68 ASP B N 1
ATOM 1534 C CA . ASP B 1 68 ? 4.68 3.041 -10.57 1 98.56 68 ASP B CA 1
ATOM 1535 C C . ASP B 1 68 ? 4.719 1.521 -10.43 1 98.56 68 ASP B C 1
ATOM 1537 O O . ASP B 1 68 ? 3.959 0.812 -11.102 1 98.56 68 ASP B O 1
ATOM 1541 N N . PHE B 1 69 ? 5.664 1.024 -9.68 1 98.75 69 PHE B N 1
ATOM 1542 C CA . PHE B 1 69 ? 5.781 -0.412 -9.461 1 98.75 69 PHE B CA 1
ATOM 1543 C C . PHE B 1 69 ? 4.484 -0.976 -8.883 1 98.75 69 PHE B C 1
ATOM 1545 O O . PHE B 1 69 ? 3.986 -2.002 -9.352 1 98.75 69 PHE B O 1
ATOM 1552 N N . MET B 1 70 ? 3.953 -0.293 -7.887 1 98.75 70 MET B N 1
ATOM 1553 C CA . MET B 1 70 ? 2.701 -0.723 -7.273 1 98.75 70 MET B CA 1
ATOM 1554 C C . MET B 1 70 ? 1.585 -0.806 -8.305 1 98.75 70 MET B C 1
ATOM 1556 O O . MET B 1 70 ? 0.811 -1.764 -8.32 1 98.75 70 MET B O 1
ATOM 1560 N N . ASN B 1 71 ? 1.49 0.175 -9.164 1 98.81 71 ASN B N 1
ATOM 1561 C CA . ASN B 1 71 ? 0.478 0.172 -10.211 1 98.81 71 ASN B CA 1
ATOM 1562 C C . ASN B 1 71 ? 0.664 -1.004 -11.172 1 98.81 71 ASN B C 1
ATOM 1564 O O . ASN B 1 71 ? -0.314 -1.596 -11.625 1 98.81 71 ASN B O 1
ATOM 1568 N N . ARG B 1 72 ? 1.869 -1.317 -11.469 1 98.81 72 ARG B N 1
ATOM 1569 C CA . ARG B 1 72 ? 2.137 -2.473 -12.32 1 98.81 72 ARG B CA 1
ATOM 1570 C C . ARG B 1 72 ? 1.731 -3.77 -11.625 1 98.81 72 ARG B C 1
ATOM 1572 O O . ARG B 1 72 ? 1.187 -4.676 -12.258 1 98.81 72 ARG B O 1
ATOM 1579 N N . VAL B 1 73 ? 2.055 -3.879 -10.344 1 98.88 73 VAL B N 1
ATOM 1580 C CA . VAL B 1 73 ? 1.607 -5.035 -9.57 1 98.88 73 VAL B CA 1
ATOM 1581 C C . VAL B 1 73 ? 0.086 -5.148 -9.641 1 98.88 73 VAL B C 1
ATOM 1583 O O . VAL B 1 73 ? -0.454 -6.238 -9.836 1 98.88 73 VAL B O 1
ATOM 1586 N N . ALA B 1 74 ? -0.64 -4.035 -9.508 1 98.88 74 ALA B N 1
ATOM 1587 C CA . ALA B 1 74 ? -2.1 -4.016 -9.562 1 98.88 74 ALA B CA 1
ATOM 1588 C C . ALA B 1 74 ? -2.598 -4.523 -10.914 1 98.88 74 ALA B C 1
ATOM 1590 O O . ALA B 1 74 ? -3.592 -5.25 -10.984 1 98.88 74 ALA B O 1
ATOM 1591 N N . SER B 1 75 ? -1.926 -4.129 -11.93 1 98.75 75 SER B N 1
ATOM 1592 C CA . SER B 1 75 ? -2.289 -4.594 -13.266 1 98.75 75 SER B CA 1
ATOM 1593 C C . SER B 1 75 ? -2.152 -6.105 -13.383 1 98.75 75 SER B C 1
ATOM 1595 O O . SER B 1 75 ? -3.047 -6.777 -13.898 1 98.75 75 SER B O 1
ATOM 1597 N N . ILE B 1 76 ? -1.057 -6.66 -12.891 1 98.75 76 ILE B N 1
ATOM 1598 C CA . ILE B 1 76 ? -0.841 -8.102 -12.891 1 98.75 76 ILE B CA 1
ATOM 1599 C C . ILE B 1 76 ? -1.942 -8.789 -12.078 1 98.75 76 ILE B C 1
ATOM 1601 O O . ILE B 1 76 ? -2.496 -9.797 -12.508 1 98.75 76 ILE B O 1
ATOM 1605 N N . ALA B 1 77 ? -2.266 -8.258 -10.938 1 98.56 77 ALA B N 1
ATOM 1606 C CA . ALA B 1 77 ? -3.299 -8.797 -10.055 1 98.56 77 ALA B CA 1
ATOM 1607 C C . ALA B 1 77 ? -4.641 -8.883 -10.773 1 98.56 77 ALA B C 1
ATOM 1609 O O . ALA B 1 77 ? -5.348 -9.891 -10.672 1 98.56 77 ALA B O 1
ATOM 1610 N N . ASN B 1 78 ? -4.965 -7.797 -11.508 1 98.5 78 ASN B N 1
ATOM 1611 C CA . ASN B 1 78 ? -6.207 -7.77 -12.273 1 98.5 78 ASN B CA 1
ATOM 1612 C C . ASN B 1 78 ? -6.199 -8.812 -13.391 1 98.5 78 ASN B C 1
ATOM 1614 O O . ASN B 1 78 ? -7.191 -9.508 -13.602 1 98.5 78 ASN B O 1
ATOM 1618 N N . ASP B 1 79 ? -5.117 -8.922 -14.055 1 98.06 79 ASP B N 1
ATOM 1619 C CA . ASP B 1 79 ? -4.996 -9.844 -15.18 1 98.06 79 ASP B CA 1
ATOM 1620 C C . ASP B 1 79 ? -5.223 -11.289 -14.727 1 98.06 79 ASP B C 1
ATOM 1622 O O . ASP B 1 79 ? -5.852 -12.07 -15.438 1 98.06 79 ASP B O 1
ATOM 1626 N N . ILE B 1 80 ? -4.777 -11.656 -13.586 1 96 80 ILE B N 1
ATOM 1627 C CA . ILE B 1 80 ? -4.855 -13.047 -13.156 1 96 80 ILE B CA 1
ATOM 1628 C C . ILE B 1 80 ? -5.996 -13.211 -12.148 1 96 80 ILE B C 1
ATOM 1630 O O . ILE B 1 80 ? -6.238 -14.312 -11.656 1 96 80 ILE B O 1
ATOM 1634 N N . ASN B 1 81 ? -6.656 -12.109 -11.805 1 95.75 81 ASN B N 1
ATOM 1635 C CA . ASN B 1 81 ? -7.793 -12.055 -10.891 1 95.75 81 ASN B CA 1
ATOM 1636 C C . ASN B 1 81 ? -7.438 -12.617 -9.523 1 95.75 81 ASN B C 1
ATOM 1638 O O . ASN B 1 81 ? -8.156 -13.461 -8.992 1 95.75 81 ASN B O 1
ATOM 1642 N N . HIS B 1 82 ? -6.402 -12.211 -8.984 1 96 82 HIS B N 1
ATOM 1643 C CA . HIS B 1 82 ? -5.906 -12.523 -7.648 1 96 82 HIS B CA 1
ATOM 1644 C C . HIS B 1 82 ? -5.262 -11.305 -7 1 96 82 HIS B C 1
ATOM 1646 O O . HIS B 1 82 ? -4.164 -10.898 -7.387 1 96 82 HIS B O 1
ATOM 1652 N N . HIS B 1 83 ? -5.93 -10.734 -6.055 1 97.62 83 HIS B N 1
ATOM 1653 C CA . HIS B 1 83 ? -5.559 -9.414 -5.566 1 97.62 83 HIS B CA 1
ATOM 1654 C C . HIS B 1 83 ? -4.793 -9.508 -4.25 1 97.62 83 HIS B C 1
ATOM 1656 O O . HIS B 1 83 ? -5.375 -9.82 -3.209 1 97.62 83 HIS B O 1
ATOM 1662 N N . PRO B 1 84 ? -3.473 -9.227 -4.285 1 98 84 PRO B N 1
ATOM 1663 C CA . PRO B 1 84 ? -2.656 -9.219 -3.068 1 98 84 PRO B CA 1
ATOM 1664 C C . PRO B 1 84 ? -2.863 -7.969 -2.221 1 98 84 PRO B C 1
ATOM 1666 O O . PRO B 1 84 ? -3.543 -7.031 -2.65 1 98 84 PRO B O 1
ATOM 1669 N N . ASP B 1 85 ? -2.391 -7.996 -1.007 1 98.19 85 ASP B N 1
ATOM 1670 C CA . ASP B 1 85 ? -2.139 -6.746 -0.293 1 98.19 85 ASP B CA 1
ATOM 1671 C C . ASP B 1 85 ? -0.858 -6.078 -0.789 1 98.19 85 ASP B C 1
ATOM 1673 O O . ASP B 1 85 ? 0.143 -6.754 -1.039 1 98.19 85 ASP B O 1
ATOM 1677 N N . ILE B 1 86 ? -0.808 -4.781 -0.973 1 98.88 86 ILE B N 1
ATOM 1678 C CA . ILE B 1 86 ? 0.35 -4.031 -1.45 1 98.88 86 ILE B CA 1
ATOM 1679 C C . ILE B 1 86 ? 0.575 -2.809 -0.565 1 98.88 86 ILE B C 1
ATOM 1681 O O . ILE B 1 86 ? -0.374 -2.098 -0.225 1 98.88 86 ILE B O 1
ATOM 1685 N N . ALA B 1 87 ? 1.792 -2.574 -0.201 1 98.88 87 ALA B N 1
ATOM 1686 C CA . ALA B 1 87 ? 2.113 -1.431 0.649 1 98.88 87 ALA B CA 1
ATOM 1687 C C . ALA B 1 87 ? 3.355 -0.702 0.142 1 98.88 87 ALA B C 1
ATOM 1689 O O . ALA B 1 87 ? 4.363 -1.333 -0.187 1 98.88 87 ALA B O 1
ATOM 1690 N N . VAL B 1 88 ? 3.252 0.562 -0.008 1 98.81 88 VAL B N 1
ATOM 1691 C CA . VAL B 1 88 ? 4.414 1.418 -0.215 1 98.81 88 VAL B CA 1
ATOM 1692 C C . VAL B 1 88 ? 4.895 1.975 1.124 1 98.81 88 VAL B C 1
ATOM 1694 O O . VAL B 1 88 ? 4.172 2.725 1.785 1 98.81 88 VAL B O 1
ATOM 1697 N N . LEU B 1 89 ? 6.043 1.612 1.511 1 97.94 89 LEU B N 1
ATOM 1698 C CA . LEU B 1 89 ? 6.594 1.903 2.83 1 97.94 89 LEU B CA 1
ATOM 1699 C C . LEU B 1 89 ? 7.914 2.654 2.713 1 97.94 89 LEU B C 1
ATOM 1701 O O . LEU B 1 89 ? 8.727 2.354 1.838 1 97.94 89 LEU B O 1
ATOM 1705 N N . ASP B 1 90 ? 8.109 3.668 3.537 1 96.44 90 ASP B N 1
ATOM 1706 C CA . ASP B 1 90 ? 9.367 4.395 3.635 1 96.44 90 ASP B CA 1
ATOM 1707 C C . ASP B 1 90 ? 9.797 4.941 2.275 1 96.44 90 ASP B C 1
ATOM 1709 O O . ASP B 1 90 ? 10.977 4.887 1.92 1 96.44 90 ASP B O 1
ATOM 1713 N N . LYS B 1 91 ? 8.875 5.309 1.52 1 96.94 91 LYS B N 1
ATOM 1714 C CA . LYS B 1 91 ? 9.047 5.977 0.234 1 96.94 91 LYS B CA 1
ATOM 1715 C C . LYS B 1 91 ? 9.43 4.98 -0.858 1 96.94 91 LYS B C 1
ATOM 1717 O O . LYS B 1 91 ? 8.852 4.992 -1.946 1 96.94 91 LYS B O 1
ATOM 1722 N N . ARG B 1 92 ? 10.336 4.031 -0.459 1 97.5 92 ARG B N 1
ATOM 1723 C CA . ARG B 1 92 ? 10.992 3.344 -1.569 1 97.5 92 ARG B CA 1
ATOM 1724 C C . ARG B 1 92 ? 10.773 1.836 -1.48 1 97.5 92 ARG B C 1
ATOM 1726 O O . ARG B 1 92 ? 11.234 1.087 -2.346 1 97.5 92 ARG B O 1
ATOM 1733 N N . SER B 1 93 ? 10.133 1.363 -0.44 1 98.31 93 SER B N 1
ATOM 1734 C CA . SER B 1 93 ? 9.898 -0.065 -0.257 1 98.31 93 SER B CA 1
ATOM 1735 C C . SER B 1 93 ? 8.453 -0.434 -0.577 1 98.31 93 SER B C 1
ATOM 1737 O O . SER B 1 93 ? 7.52 0.168 -0.041 1 98.31 93 SER B O 1
ATOM 1739 N N . VAL B 1 94 ? 8.273 -1.397 -1.472 1 98.81 94 VAL B N 1
ATOM 1740 C CA . VAL B 1 94 ? 6.938 -1.881 -1.808 1 98.81 94 VAL B CA 1
ATOM 1741 C C . VAL B 1 94 ? 6.793 -3.34 -1.383 1 98.81 94 VAL B C 1
ATOM 1743 O O . VAL B 1 94 ? 7.488 -4.215 -1.902 1 98.81 94 VAL B O 1
ATOM 1746 N N . ARG B 1 95 ? 5.906 -3.586 -0.486 1 98.88 95 ARG B N 1
ATOM 1747 C CA . ARG B 1 95 ? 5.648 -4.945 -0.026 1 98.88 95 ARG B CA 1
ATOM 1748 C C . ARG B 1 95 ? 4.426 -5.535 -0.716 1 98.88 95 ARG B C 1
ATOM 1750 O O . ARG B 1 95 ? 3.365 -4.902 -0.758 1 98.88 95 ARG B O 1
ATOM 1757 N N . VAL B 1 96 ? 4.602 -6.715 -1.234 1 98.88 96 VAL B N 1
ATOM 1758 C CA . VAL B 1 96 ? 3.512 -7.477 -1.839 1 98.88 96 VAL B CA 1
ATOM 1759 C C . VAL B 1 96 ? 3.254 -8.742 -1.027 1 98.88 96 VAL B C 1
ATOM 1761 O O . VAL B 1 96 ? 4.184 -9.5 -0.739 1 98.88 96 VAL B O 1
ATOM 1764 N N . THR B 1 97 ? 2.051 -8.969 -0.61 1 98 97 THR B N 1
ATOM 1765 C CA . THR B 1 97 ? 1.656 -10.141 0.162 1 98 97 THR B CA 1
ATOM 1766 C C . THR B 1 97 ? 0.474 -10.852 -0.494 1 98 97 THR B C 1
ATOM 1768 O O . THR B 1 97 ? -0.583 -10.25 -0.691 1 98 97 THR B O 1
ATOM 1771 N N . ALA B 1 98 ? 0.638 -12.133 -0.773 1 96.44 98 ALA B N 1
ATOM 1772 C CA . ALA B 1 98 ? -0.376 -12.883 -1.503 1 96.44 98 ALA B CA 1
ATOM 1773 C C . ALA B 1 98 ? -0.738 -14.172 -0.766 1 96.44 98 ALA B C 1
ATOM 1775 O O . ALA B 1 98 ? 0.135 -14.844 -0.211 1 96.44 98 ALA B O 1
ATOM 1776 N N . TRP B 1 99 ? -1.971 -14.406 -0.68 1 93.31 99 TRP B N 1
ATOM 1777 C CA . TRP B 1 99 ? -2.523 -15.664 -0.176 1 93.31 99 TRP B CA 1
ATOM 1778 C C . TRP B 1 99 ? -3.949 -15.867 -0.677 1 93.31 99 TRP B C 1
ATOM 1780 O O . TRP B 1 99 ? -4.586 -14.93 -1.157 1 93.31 99 TRP B O 1
ATOM 1790 N N . THR B 1 100 ? -4.301 -17.078 -0.674 1 87.12 100 THR B N 1
ATOM 1791 C CA . THR B 1 100 ? -5.699 -17.359 -0.981 1 87.12 100 THR B CA 1
ATOM 1792 C C . THR B 1 100 ? -6.566 -17.203 0.262 1 87.12 100 THR B C 1
ATOM 1794 O O . THR B 1 100 ? -6.41 -17.938 1.238 1 87.12 100 THR B O 1
ATOM 1797 N N . ARG B 1 101 ? -7.34 -16.188 0.361 1 78.44 101 ARG B N 1
ATOM 1798 C CA . ARG B 1 101 ? -8.055 -15.672 1.528 1 78.44 101 ARG B CA 1
ATOM 1799 C C . ARG B 1 101 ? -8.969 -16.734 2.117 1 78.44 101 ARG B C 1
ATOM 1801 O O . ARG B 1 101 ? -9.016 -16.922 3.336 1 78.44 101 ARG B O 1
ATOM 1808 N N . LYS B 1 102 ? -9.633 -17.438 1.366 1 71.94 102 LYS B N 1
ATOM 1809 C CA . LYS B 1 102 ? -10.688 -18.312 1.852 1 71.94 102 LYS B CA 1
ATOM 1810 C C . LYS B 1 102 ? -10.109 -19.578 2.488 1 71.94 102 LYS B C 1
ATOM 1812 O O . LYS B 1 102 ? -10.758 -20.219 3.326 1 71.94 102 LYS B O 1
ATOM 1817 N N . LEU B 1 103 ? -8.875 -19.812 2.279 1 65.25 103 LEU B N 1
ATOM 1818 C CA . LEU B 1 103 ? -8.391 -21.141 2.674 1 65.25 103 LEU B CA 1
ATOM 1819 C C . LEU B 1 103 ? -7.316 -21.016 3.75 1 65.25 103 LEU B C 1
ATOM 1821 O O . LEU B 1 103 ? -7.027 -22 4.453 1 65.25 103 LEU B O 1
ATOM 1825 N N . GLY B 1 104 ? -6.852 -19.922 3.863 1 70.31 104 GLY B N 1
ATOM 1826 C CA . GLY B 1 104 ? -5.742 -19.766 4.793 1 70.31 104 GLY B CA 1
ATOM 1827 C C . GLY B 1 104 ? -4.5 -20.516 4.367 1 70.31 104 GLY B C 1
ATOM 1828 O O . GLY B 1 104 ? -3.609 -20.766 5.184 1 70.31 104 GLY B O 1
ATOM 1829 N N . TYR B 1 105 ? -4.535 -21.234 3.229 1 79.06 105 TYR B N 1
ATOM 1830 C CA . TYR B 1 105 ? -3.41 -21.938 2.631 1 79.06 105 TYR B CA 1
ATOM 1831 C C . TYR B 1 105 ? -3.029 -21.328 1.288 1 79.06 105 TYR B C 1
ATOM 1833 O O . TYR B 1 105 ? -3.781 -20.531 0.732 1 79.06 105 TYR B O 1
ATOM 1841 N N . LEU B 1 106 ? -1.893 -21.703 0.912 1 93 106 LEU B N 1
ATOM 1842 C CA . LEU B 1 106 ? -1.412 -21.234 -0.381 1 93 106 LEU B CA 1
ATOM 1843 C C . LEU B 1 106 ? -1.853 -22.156 -1.503 1 93 106 LEU B C 1
ATOM 1845 O O . LEU B 1 106 ? -1.953 -23.375 -1.303 1 93 106 LEU B O 1
ATOM 1849 N N . THR B 1 107 ? -2.172 -21.609 -2.588 1 93 107 THR B N 1
ATOM 1850 C CA . THR B 1 107 ? -2.504 -22.328 -3.812 1 93 107 THR B CA 1
ATOM 1851 C C . THR B 1 107 ? -1.598 -21.891 -4.961 1 93 107 THR B C 1
ATOM 1853 O O . THR B 1 107 ? -0.764 -21 -4.793 1 93 107 THR B O 1
ATOM 1856 N N . ASP B 1 108 ? -1.785 -22.562 -6.051 1 93.62 108 ASP B N 1
ATOM 1857 C CA . ASP B 1 108 ? -0.907 -22.312 -7.191 1 93.62 108 ASP B CA 1
ATOM 1858 C C . ASP B 1 108 ? -1.018 -20.859 -7.66 1 93.62 108 ASP B C 1
ATOM 1860 O O . ASP B 1 108 ? -0.036 -20.281 -8.117 1 93.62 108 ASP B O 1
ATOM 1864 N N . ILE B 1 109 ? -2.16 -20.281 -7.52 1 94.88 109 ILE B N 1
ATOM 1865 C CA . ILE B 1 109 ? -2.373 -18.938 -8.055 1 94.88 109 ILE B CA 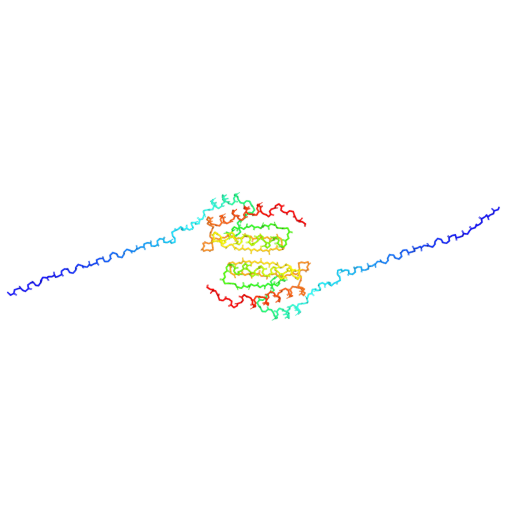1
ATOM 1866 C C . ILE B 1 109 ? -1.555 -17.938 -7.25 1 94.88 109 ILE B C 1
ATOM 1868 O O . ILE B 1 109 ? -1.133 -16.906 -7.781 1 94.88 109 ILE B O 1
ATOM 1872 N N . ASP B 1 110 ? -1.323 -18.172 -6.027 1 96.19 110 ASP B N 1
ATOM 1873 C CA . ASP B 1 110 ? -0.475 -17.312 -5.211 1 96.19 110 ASP B CA 1
ATOM 1874 C C . ASP B 1 110 ? 0.952 -17.266 -5.754 1 96.19 110 ASP B C 1
ATOM 1876 O O . ASP B 1 110 ? 1.56 -16.203 -5.84 1 96.19 110 ASP B O 1
ATOM 1880 N N .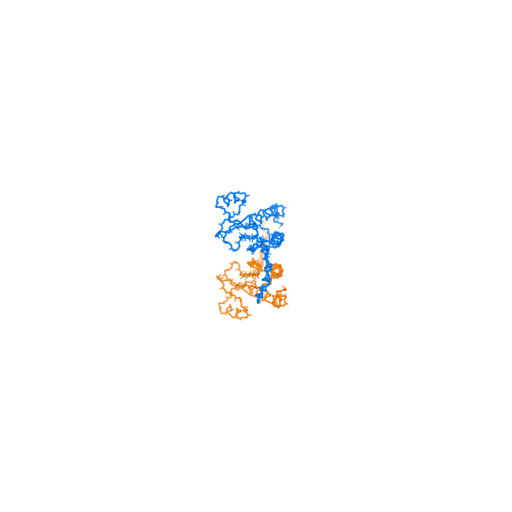 PHE B 1 111 ? 1.419 -18.406 -6.164 1 96.88 111 PHE B N 1
ATOM 1881 C CA . PHE B 1 111 ? 2.775 -18.484 -6.691 1 96.88 111 PHE B CA 1
ATOM 1882 C C . PHE B 1 111 ? 2.838 -17.938 -8.109 1 96.88 111 PHE B C 1
ATOM 1884 O O . PHE B 1 111 ? 3.855 -17.375 -8.523 1 96.88 111 PHE B O 1
ATOM 1891 N N . ASP B 1 112 ? 1.771 -18.125 -8.891 1 97.06 112 ASP B N 1
ATOM 1892 C CA . ASP B 1 112 ? 1.701 -17.5 -10.203 1 97.06 112 ASP B CA 1
ATOM 1893 C C . ASP B 1 112 ? 1.835 -15.977 -10.094 1 97.06 112 ASP B C 1
ATOM 1895 O O . ASP B 1 112 ? 2.568 -15.359 -10.867 1 97.06 112 ASP B O 1
ATOM 1899 N N . LEU B 1 113 ? 1.164 -15.414 -9.133 1 98.19 113 LEU B N 1
ATOM 1900 C CA . LEU B 1 113 ? 1.255 -13.977 -8.906 1 98.19 113 LEU B CA 1
ATOM 1901 C C . LEU B 1 113 ? 2.676 -13.57 -8.523 1 98.19 113 LEU B C 1
ATOM 1903 O O . LEU B 1 113 ? 3.236 -12.641 -9.109 1 98.19 113 LEU B O 1
ATOM 1907 N N . ALA B 1 114 ? 3.252 -14.281 -7.648 1 98.56 114 ALA B N 1
ATOM 1908 C CA . ALA B 1 114 ? 4.602 -13.984 -7.172 1 98.56 114 ALA B CA 1
ATOM 1909 C C . ALA B 1 114 ? 5.609 -14.039 -8.312 1 98.56 114 ALA B C 1
ATOM 1911 O O . ALA B 1 114 ? 6.445 -13.141 -8.453 1 98.56 114 ALA B O 1
ATOM 1912 N N . ALA B 1 115 ? 5.488 -15.062 -9.094 1 98.38 115 ALA B N 1
ATOM 1913 C CA . ALA B 1 115 ? 6.41 -15.227 -10.219 1 98.38 115 ALA B CA 1
ATOM 1914 C C . ALA B 1 115 ? 6.254 -14.094 -11.227 1 98.38 115 ALA B C 1
ATOM 1916 O O . ALA B 1 115 ? 7.242 -13.586 -11.758 1 98.38 115 ALA B O 1
ATOM 1917 N N . SER B 1 116 ? 5.039 -13.719 -11.492 1 98.62 116 SER B N 1
ATOM 1918 C CA . SER B 1 116 ? 4.77 -12.641 -12.438 1 98.62 116 SER B CA 1
ATOM 1919 C C . SER B 1 116 ? 5.328 -11.312 -11.93 1 98.62 116 SER B C 1
ATOM 1921 O O . SER B 1 116 ? 5.918 -10.547 -12.695 1 98.62 116 SER B O 1
ATOM 1923 N N . VAL B 1 117 ? 5.129 -11.023 -10.664 1 98.69 117 VAL B N 1
ATOM 1924 C CA . VAL B 1 117 ? 5.637 -9.789 -10.07 1 98.69 117 VAL B CA 1
ATOM 1925 C C . VAL B 1 117 ? 7.16 -9.781 -10.117 1 98.69 117 VAL B C 1
ATOM 1927 O O . VAL B 1 117 ? 7.773 -8.773 -10.461 1 98.69 117 VAL B O 1
ATOM 1930 N N . GLU B 1 118 ? 7.746 -10.938 -9.844 1 97.88 118 GLU B N 1
ATOM 1931 C CA . GLU B 1 118 ? 9.195 -11.062 -9.883 1 97.88 118 GLU B CA 1
ATOM 1932 C C . GLU B 1 118 ? 9.742 -10.766 -11.281 1 97.88 118 GLU B C 1
ATOM 1934 O O . GLU B 1 118 ? 10.703 -10.008 -11.43 1 97.88 118 GLU B O 1
ATOM 1939 N N . ALA B 1 119 ? 9.172 -11.359 -12.227 1 97.5 119 ALA B N 1
ATOM 1940 C CA . ALA B 1 119 ? 9.617 -11.18 -13.602 1 97.5 119 ALA B CA 1
ATOM 1941 C C . ALA B 1 119 ? 9.492 -9.727 -14.039 1 97.5 119 ALA B C 1
ATOM 1943 O O . ALA B 1 119 ? 10.406 -9.172 -14.656 1 97.5 119 ALA B O 1
ATOM 1944 N N . MET B 1 120 ? 8.359 -9.133 -13.719 1 98.06 120 MET B N 1
ATOM 1945 C CA . MET B 1 120 ? 8.125 -7.73 -14.055 1 98.06 120 MET B CA 1
ATOM 1946 C C . MET B 1 120 ? 9.141 -6.828 -13.359 1 98.06 120 MET B C 1
ATOM 1948 O O . MET B 1 120 ? 9.703 -5.926 -13.984 1 98.06 120 MET B O 1
ATOM 1952 N N . TYR B 1 121 ? 9.375 -7.016 -12.094 1 97.75 121 TYR B N 1
ATOM 1953 C CA . TYR B 1 121 ? 10.344 -6.219 -11.344 1 97.75 121 TYR B CA 1
ATOM 1954 C C . TYR B 1 121 ? 11.727 -6.312 -11.969 1 97.75 121 TYR B C 1
ATOM 1956 O O . TYR B 1 121 ? 12.406 -5.297 -12.133 1 97.75 121 TYR B O 1
ATOM 1964 N N . ALA B 1 122 ? 12.172 -7.488 -12.32 1 95.44 122 ALA B N 1
ATOM 1965 C CA . ALA B 1 122 ? 13.5 -7.742 -12.867 1 95.44 122 ALA B CA 1
ATOM 1966 C C . ALA B 1 122 ? 13.68 -7.039 -14.211 1 95.44 122 ALA B C 1
ATOM 1968 O O . ALA B 1 122 ? 14.766 -6.551 -14.523 1 95.44 122 ALA B O 1
ATOM 1969 N N . THR B 1 123 ? 12.664 -6.988 -14.93 1 95.25 123 THR B N 1
ATOM 1970 C CA . THR B 1 123 ? 12.734 -6.473 -16.297 1 95.25 123 THR B CA 1
ATOM 1971 C C . THR B 1 123 ? 12.57 -4.953 -16.312 1 95.25 123 THR B C 1
ATOM 1973 O O . THR B 1 123 ? 13.195 -4.262 -17.109 1 95.25 123 THR B O 1
ATOM 1976 N N . GLU B 1 124 ? 11.805 -4.441 -15.352 1 95.62 124 GLU B N 1
ATOM 1977 C CA . GLU B 1 124 ? 11.383 -3.055 -15.516 1 95.62 124 GLU B CA 1
ATOM 1978 C C . GLU B 1 124 ? 11.938 -2.174 -14.398 1 95.62 124 GLU B C 1
ATOM 1980 O O . GLU B 1 124 ? 12.016 -0.953 -14.547 1 95.62 124 GLU B O 1
ATOM 1985 N N . PHE B 1 125 ? 12.305 -2.738 -13.211 1 95.12 125 PHE B N 1
ATOM 1986 C CA . PHE B 1 125 ? 12.547 -1.872 -12.062 1 95.12 125 PHE B CA 1
ATOM 1987 C C . PHE B 1 125 ? 13.898 -2.186 -11.43 1 95.12 125 PHE B C 1
ATOM 1989 O O . PHE B 1 125 ? 14.469 -1.353 -10.719 1 95.12 125 PHE B O 1
ATOM 1996 N N . ALA B 1 126 ? 14.453 -3.314 -11.484 1 82.06 126 ALA B N 1
ATOM 1997 C CA . ALA B 1 126 ? 15.656 -3.736 -10.758 1 82.06 126 ALA B CA 1
ATOM 1998 C C . ALA B 1 126 ? 16.844 -2.832 -11.086 1 82.06 126 ALA B C 1
ATOM 2000 O O . ALA B 1 126 ? 17.625 -2.49 -10.203 1 82.06 126 ALA B O 1
ATOM 2001 N N . ASP B 1 127 ? 17.328 -2.697 -12.32 1 68.25 127 ASP B N 1
ATOM 2002 C CA . ASP B 1 127 ? 18.594 -2.061 -12.719 1 68.25 127 ASP B CA 1
ATOM 2003 C C . ASP B 1 127 ? 18.469 -0.54 -12.672 1 68.25 127 ASP B C 1
ATOM 2005 O O . ASP B 1 127 ? 19.328 0.172 -13.195 1 68.25 127 ASP B O 1
ATOM 2009 N N . ARG B 1 128 ? 17.375 0.049 -12.133 1 57.5 128 ARG B N 1
ATOM 2010 C CA . ARG B 1 128 ? 17.328 1.483 -12.398 1 57.5 128 ARG B CA 1
ATOM 2011 C C . ARG B 1 128 ? 18.109 2.262 -11.344 1 57.5 128 ARG B C 1
ATOM 2013 O O . ARG B 1 128 ? 17.75 2.254 -10.164 1 57.5 128 ARG B O 1
ATOM 2020 N N . PRO B 1 129 ? 19.297 2.621 -11.664 1 49.66 129 PRO B N 1
ATOM 2021 C CA . PRO B 1 129 ? 20.094 3.461 -10.773 1 49.66 129 PRO B CA 1
ATOM 2022 C C . PRO B 1 129 ? 19.344 4.688 -10.273 1 49.66 129 PRO B C 1
ATOM 2024 O O . PRO B 1 129 ? 18.422 5.172 -10.953 1 49.66 129 PRO B O 1
ATOM 2027 N N . ALA B 1 130 ? 19.266 4.832 -8.969 1 45.91 130 ALA B N 1
ATOM 2028 C CA . ALA B 1 130 ? 18.781 6.105 -8.438 1 45.91 130 ALA B CA 1
ATOM 2029 C C . ALA B 1 130 ? 19.359 7.277 -9.234 1 45.91 130 ALA B C 1
ATOM 2031 O O . ALA B 1 130 ? 20.562 7.332 -9.492 1 45.91 130 ALA B O 1
ATOM 2032 N N . ARG B 1 131 ? 18.594 7.809 -10.203 1 37.75 131 ARG B N 1
ATOM 2033 C CA . ARG B 1 131 ? 19.188 9.016 -10.773 1 37.75 131 ARG B CA 1
ATOM 2034 C C . ARG B 1 131 ? 19.531 10.023 -9.688 1 37.75 131 ARG B C 1
ATOM 2036 O O . ARG B 1 131 ? 18.859 10.078 -8.648 1 37.75 131 ARG B O 1
#

Radius of gyration: 32.58 Å; Cα contacts (8 Å, |Δi|>4): 343; chains: 2; bounding box: 147×108×43 Å